Protein AF-A0A952AX03-F1 (afdb_monomer)

Radius of gyration: 27.34 Å; Cα contacts (8 Å, |Δi|>4): 515; chains: 1; bounding box: 68×43×92 Å

Foldseek 3Di:
DDDDDPDDPQPDFPPCVVLQFWKDFAELPVCRLCQCLPVQKDWFFQQLQDDDPCALPAAEDEPDDPQQQDWDDDPNDTHGHVRVVCCLPPRQQPSRQKGKDKIASDPKLQVCCVPHHVHLQRKMFRFDRCLQQDQLNAAPVSHGFDKAWADEDQHRYDYVVVQQDPVRDRDSVVSCCSRVRYDYCVCVSRRIIIGMDGLVSQPPDDRPPPDSDSDNDTRITRHDLLRTQEMEGGLAHDPVSVVSNCVSCVPNNHFYKYKDWAFCDADPVRHGIIITIHGPVPDDPVSHDYDDDDDDHPPPPVPPPDPDDDDPDLCPPPCCVVCVVVSVVVVVVVVVVVVPDDPPDDD

Nearest PDB structures (foldseek):
  6gvw-assembly1_F  TM=2.834E-01  e=1.088E+00  Mus musculus
  6gvw-assembly1_A  TM=2.729E-01  e=2.134E+00  Mus musculus

Sequence (347 aa):
MKEDKKGKNIFGPLDYSQLGNFLKYCSNDEKVLNGIFNEHKIRFTQPAALNDPLEFNPIIQFKQNEGKYTNYIFDDIVFPSEELRIRHQLIERQLNDFGILSLTKIPDCFDMWSRYANGHRGFLIELKSVFFNHPCMMSKDDKEYEVRKVEYVDEYAVNIDSLVDEHGLIPFADFNVQTFFTKTSRWKDEEEYRLVRRLSDNPCWQSLEHKAHRDRNVYLFDFSLDCIESVTFGACMSLENKKKIMEACKSSGINFLQAIIIRDQKDKFNRPGNVTFAQAEIFPDLLRMGDLGMLVEQKYIEERQKPAIPVKKLSELPYYADGEKWISQYYEDKKSKQKNRPTSSIE

Structure (mmCIF, N/CA/C/O backbone):
data_AF-A0A952AX03-F1
#
_entry.id   AF-A0A952AX03-F1
#
loop_
_atom_site.group_PDB
_atom_site.id
_atom_site.type_symbol
_atom_site.label_atom_id
_atom_site.label_alt_id
_atom_site.label_comp_id
_atom_site.label_asym_id
_atom_site.label_entity_id
_atom_site.label_seq_id
_atom_site.pdbx_PDB_ins_code
_atom_site.Cartn_x
_atom_site.Cartn_y
_atom_site.Cartn_z
_atom_site.occupancy
_atom_site.B_iso_or_equiv
_atom_site.auth_seq_id
_atom_site.auth_comp_id
_atom_site.auth_asym_id
_atom_site.auth_atom_id
_atom_site.pdbx_PDB_model_num
ATOM 1 N N . MET A 1 1 ? -36.000 -24.593 39.640 1.00 35.31 1 MET A N 1
ATOM 2 C CA . MET A 1 1 ? -35.354 -25.057 38.396 1.00 35.31 1 MET A CA 1
ATOM 3 C C . MET A 1 1 ? -35.263 -23.888 37.434 1.00 35.31 1 MET A C 1
ATOM 5 O O . MET A 1 1 ? -36.264 -23.509 36.845 1.00 35.31 1 MET A O 1
ATOM 9 N N . LYS A 1 2 ? -34.098 -23.243 37.380 1.00 29.12 2 LYS A N 1
ATOM 10 C CA . LYS A 1 2 ? -33.736 -22.260 36.355 1.00 29.12 2 LYS A CA 1
ATOM 11 C C . LYS A 1 2 ? -32.584 -22.901 35.592 1.00 29.12 2 LYS A C 1
ATOM 13 O O . LYS A 1 2 ? -31.566 -23.160 36.221 1.00 29.12 2 LYS A O 1
ATOM 18 N N . GLU A 1 3 ? -32.765 -23.176 34.308 1.00 31.36 3 GLU A N 1
ATOM 19 C CA . GLU A 1 3 ? -31.688 -23.632 33.429 1.00 31.36 3 GLU A CA 1
ATOM 20 C C . GLU A 1 3 ? -31.311 -22.518 32.448 1.00 31.36 3 GLU A C 1
ATOM 22 O O . GLU A 1 3 ? -32.137 -21.993 31.702 1.00 31.36 3 GLU A O 1
ATOM 27 N N . ASP A 1 4 ? -30.044 -22.128 32.576 1.00 33.59 4 ASP A N 1
ATOM 28 C CA . ASP A 1 4 ? -29.060 -21.806 31.548 1.00 33.59 4 ASP A CA 1
ATOM 29 C C . ASP A 1 4 ? -29.407 -20.851 30.403 1.00 33.59 4 ASP A C 1
ATOM 31 O O . ASP A 1 4 ? -29.741 -21.212 29.274 1.00 33.59 4 ASP A O 1
ATOM 35 N N . LYS A 1 5 ? -29.067 -19.583 30.663 1.00 36.38 5 LYS A N 1
ATOM 36 C CA . LYS A 1 5 ? -28.532 -18.682 29.641 1.00 36.38 5 LYS A CA 1
ATOM 37 C C . LYS A 1 5 ? -27.119 -19.148 29.270 1.00 36.38 5 LYS A C 1
ATOM 39 O O . LYS A 1 5 ? -26.181 -18.933 30.033 1.00 36.38 5 LYS A O 1
ATOM 44 N N . LYS A 1 6 ? -26.962 -19.742 28.082 1.00 36.66 6 LYS A N 1
ATOM 45 C CA . LYS A 1 6 ? -25.658 -19.965 27.434 1.00 36.66 6 LYS A CA 1
ATOM 46 C C . LYS A 1 6 ? -24.869 -18.652 27.391 1.00 36.66 6 LYS A C 1
ATOM 48 O O . LYS A 1 6 ? -25.245 -17.720 26.679 1.00 36.66 6 LYS A O 1
ATOM 53 N N . GLY A 1 7 ? -23.778 -18.584 28.149 1.00 32.31 7 GLY A N 1
ATOM 54 C CA . GLY A 1 7 ? -22.794 -17.515 28.040 1.00 32.31 7 GLY A CA 1
ATOM 55 C C . GLY A 1 7 ? -22.112 -17.579 26.676 1.00 32.31 7 GLY A C 1
ATOM 56 O O . GLY A 1 7 ? -21.427 -18.551 26.368 1.00 32.31 7 GLY A O 1
ATOM 57 N N . LYS A 1 8 ? -22.302 -16.548 25.844 1.00 34.09 8 LYS A N 1
ATOM 58 C CA . LYS A 1 8 ? -21.405 -16.289 24.713 1.00 34.09 8 LYS A CA 1
ATOM 59 C C . LYS A 1 8 ? -20.017 -16.018 25.292 1.00 34.09 8 LYS A C 1
ATOM 61 O O . LYS A 1 8 ? -19.866 -15.144 26.139 1.00 34.09 8 LYS A O 1
ATOM 66 N N . ASN A 1 9 ? -19.029 -16.788 24.855 1.00 32.88 9 ASN A N 1
ATOM 67 C CA . ASN A 1 9 ? -17.636 -16.603 25.230 1.00 32.88 9 ASN A CA 1
ATOM 68 C C . ASN A 1 9 ? -17.132 -15.295 24.592 1.00 32.88 9 ASN A C 1
ATOM 70 O O . ASN A 1 9 ? -16.915 -15.236 23.387 1.00 32.88 9 ASN A O 1
ATOM 74 N N . ILE A 1 10 ? -17.040 -14.229 25.387 1.00 36.50 10 ILE A N 1
ATOM 75 C CA . ILE A 1 10 ? -16.769 -12.849 24.933 1.00 36.50 10 ILE A CA 1
ATOM 76 C C . ILE A 1 10 ? -15.263 -12.594 24.699 1.00 36.50 10 ILE A C 1
ATOM 78 O O . ILE A 1 10 ? -14.879 -11.518 24.256 1.00 36.50 10 ILE A O 1
ATOM 82 N N . PHE A 1 11 ? -14.413 -13.582 25.009 1.00 34.41 11 PHE A N 1
ATOM 83 C CA . PHE A 1 11 ? -12.946 -13.486 24.995 1.00 34.41 11 PHE A CA 1
ATOM 84 C C . PHE A 1 11 ? -12.264 -14.529 24.094 1.00 34.41 11 PHE A C 1
ATOM 86 O O . PHE A 1 11 ? -11.045 -14.673 24.142 1.00 34.41 11 PHE A O 1
ATOM 93 N N . GLY A 1 12 ? -13.023 -15.277 23.287 1.00 36.50 12 GLY A N 1
ATOM 94 C CA . GLY A 1 12 ? -12.426 -16.145 22.270 1.00 36.50 12 GLY A CA 1
ATOM 95 C C . GLY A 1 12 ? -11.881 -15.312 21.100 1.00 36.50 12 GLY A C 1
ATOM 96 O O . GLY A 1 12 ? -12.515 -14.309 20.762 1.00 36.50 12 GLY A O 1
ATOM 97 N N . PRO A 1 13 ? -10.748 -15.692 20.474 1.00 42.06 13 PRO A N 1
ATOM 98 C CA . PRO A 1 13 ? -10.338 -15.091 19.204 1.00 42.06 13 PRO A CA 1
ATOM 99 C C . PRO A 1 13 ? -11.515 -15.191 18.225 1.00 42.06 13 PRO A C 1
ATOM 101 O O . PRO A 1 13 ? -12.123 -16.261 18.117 1.00 42.06 13 PRO A O 1
ATOM 104 N N . LEU A 1 14 ? -11.901 -14.084 17.573 1.00 48.00 14 LEU A N 1
ATOM 105 C CA . LEU A 1 14 ? -12.939 -14.180 16.543 1.00 48.00 14 LEU A CA 1
ATOM 106 C C . LEU A 1 14 ? -12.389 -15.053 15.409 1.00 48.00 14 LEU A C 1
ATOM 108 O O . LEU A 1 14 ? -11.193 -15.063 15.129 1.00 48.00 14 LEU A O 1
ATOM 112 N N . ASP A 1 15 ? -13.261 -15.814 14.764 1.00 45.81 15 ASP A N 1
ATOM 113 C CA . ASP A 1 15 ? -12.892 -16.574 13.577 1.00 45.81 15 ASP A CA 1
ATOM 114 C C . ASP A 1 15 ? -12.708 -15.598 12.399 1.00 45.81 15 ASP A C 1
ATOM 116 O O . ASP A 1 15 ? -13.673 -15.152 11.777 1.00 45.81 15 ASP A O 1
ATOM 120 N N . TYR A 1 16 ? -11.459 -15.202 12.136 1.00 54.97 16 TYR A N 1
ATOM 121 C CA . TYR A 1 16 ? -11.094 -14.204 11.118 1.00 54.97 16 TYR A CA 1
ATOM 122 C C . TYR A 1 16 ? -11.086 -14.729 9.689 1.00 54.97 16 TYR A C 1
ATOM 124 O O . TYR A 1 16 ? -10.778 -13.968 8.772 1.00 54.97 16 TYR A O 1
ATOM 132 N N . SER A 1 17 ? -11.511 -15.977 9.469 1.00 46.31 17 SER A N 1
ATOM 133 C CA . SER A 1 17 ? -11.887 -16.450 8.132 1.00 46.31 17 SER A CA 1
ATOM 134 C C . SER A 1 17 ? -12.985 -15.586 7.478 1.00 46.31 17 SER A C 1
ATOM 136 O O . SER A 1 17 ? -13.232 -15.712 6.281 1.00 46.31 17 SER A O 1
ATOM 138 N N . GLN A 1 18 ? -13.608 -14.675 8.241 1.00 43.28 18 GLN A N 1
ATOM 139 C CA . GLN A 1 18 ? -14.625 -13.721 7.796 1.00 43.28 18 GLN A CA 1
ATOM 140 C C . GLN A 1 18 ? -14.096 -12.370 7.277 1.00 43.28 18 GLN A C 1
ATOM 142 O O . GLN A 1 18 ? -14.865 -11.671 6.620 1.00 43.28 18 GLN A O 1
ATOM 147 N N . LEU A 1 19 ? -12.818 -12.004 7.487 1.00 54.66 19 LEU A N 1
ATOM 148 C CA . LEU A 1 19 ? -12.191 -10.855 6.802 1.00 54.66 19 LEU A CA 1
ATOM 149 C C . LEU A 1 19 ? -11.861 -11.265 5.354 1.00 54.66 19 LEU A C 1
ATOM 151 O O . LEU A 1 19 ? -10.707 -11.460 4.982 1.00 54.66 19 LEU A O 1
ATOM 155 N N . GLY A 1 20 ? -12.897 -11.515 4.552 1.00 56.41 20 GLY A N 1
ATOM 156 C CA . GLY A 1 20 ? -12.782 -12.071 3.198 1.00 56.41 20 GLY A CA 1
ATOM 157 C C . GLY A 1 20 ? -12.490 -11.033 2.109 1.00 56.41 20 GLY A C 1
ATOM 158 O O . GLY A 1 20 ? -12.301 -11.401 0.941 1.00 56.41 20 GLY A O 1
ATOM 159 N N . ASN A 1 21 ? -12.476 -9.749 2.475 1.00 85.19 21 ASN A N 1
ATOM 160 C CA . ASN A 1 21 ? -12.370 -8.630 1.548 1.00 85.19 21 ASN A CA 1
ATOM 161 C C . ASN A 1 21 ? -10.928 -8.121 1.388 1.00 85.19 21 ASN A C 1
ATOM 163 O O . ASN A 1 21 ? -9.977 -8.669 1.940 1.00 85.19 21 ASN A O 1
ATOM 167 N N . PHE A 1 22 ? -10.752 -7.080 0.576 1.00 94.75 22 PHE A N 1
ATOM 168 C CA . PHE A 1 22 ? -9.445 -6.480 0.339 1.00 94.75 22 PHE A CA 1
ATOM 169 C C . PHE A 1 22 ? -9.021 -5.589 1.506 1.00 94.75 22 PHE A C 1
ATOM 171 O O . PHE A 1 22 ? -9.780 -4.742 1.971 1.00 94.75 22 PHE A O 1
ATOM 178 N N . LEU A 1 23 ? -7.779 -5.756 1.945 1.00 96.38 23 LEU A N 1
ATOM 179 C CA . LEU A 1 23 ? -7.222 -5.096 3.116 1.00 9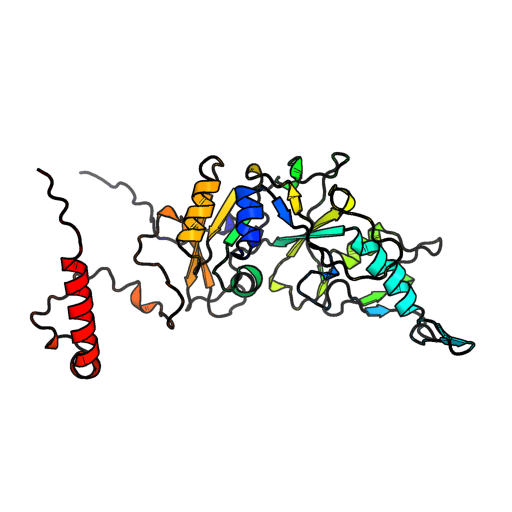6.38 23 LEU A CA 1
ATOM 180 C C . LEU A 1 23 ? -6.090 -4.145 2.720 1.00 96.38 23 LEU A C 1
ATOM 182 O O . LEU A 1 23 ? -5.284 -4.458 1.840 1.00 96.38 23 LEU A O 1
ATOM 186 N N . LYS A 1 24 ? -5.973 -3.012 3.417 1.00 97.25 24 LYS A N 1
ATOM 187 C CA . LYS A 1 24 ? -4.882 -2.044 3.257 1.00 97.25 24 LYS A CA 1
ATOM 188 C C . LYS A 1 24 ? -4.201 -1.760 4.591 1.00 97.25 24 LYS A C 1
ATOM 190 O O . LYS A 1 24 ? -4.796 -1.161 5.483 1.00 97.25 24 LYS A O 1
ATOM 195 N N . TYR A 1 25 ? -2.930 -2.140 4.704 1.00 97.31 25 TYR A N 1
ATOM 196 C CA . TYR A 1 25 ? -2.081 -1.705 5.811 1.00 97.31 25 TYR A CA 1
ATOM 197 C C . TYR A 1 25 ? -1.697 -0.233 5.643 1.00 97.31 25 TYR A C 1
ATOM 199 O O . TYR A 1 25 ? -1.226 0.175 4.577 1.00 97.31 25 TYR A O 1
ATOM 207 N N . CYS A 1 26 ? -1.859 0.541 6.714 1.00 97.38 26 CYS A N 1
ATOM 208 C CA . CYS A 1 26 ? -1.554 1.963 6.773 1.00 97.38 26 CYS A CA 1
ATOM 209 C C . CYS A 1 26 ? -0.664 2.282 7.978 1.00 97.38 26 CYS A C 1
ATOM 211 O O . CYS A 1 26 ? -0.850 1.759 9.081 1.00 97.38 26 CYS A O 1
ATOM 213 N N . SER A 1 27 ? 0.285 3.198 7.787 1.00 95.94 27 SER A N 1
ATOM 214 C CA . SER A 1 27 ? 1.037 3.782 8.896 1.00 95.94 27 SER A CA 1
ATOM 215 C C . SER A 1 27 ? 0.146 4.723 9.712 1.00 95.94 27 SER A C 1
ATOM 217 O O . SER A 1 27 ? -0.874 5.215 9.238 1.00 95.94 27 SER A O 1
ATOM 219 N N . ASN A 1 28 ? 0.550 5.016 10.946 1.00 93.50 28 ASN A N 1
ATOM 220 C CA . ASN A 1 28 ? -0.062 6.061 11.769 1.00 93.50 28 ASN A CA 1
ATOM 221 C C . ASN A 1 28 ? 0.558 7.451 11.532 1.00 93.50 28 ASN A C 1
ATOM 223 O O . ASN A 1 28 ? 0.549 8.273 12.448 1.00 93.50 28 ASN A O 1
ATOM 227 N N . ASP A 1 29 ? 1.150 7.687 10.358 1.00 95.50 29 ASP A N 1
ATOM 228 C CA . ASP A 1 29 ? 1.625 9.017 9.976 1.00 95.50 29 ASP A CA 1
ATOM 229 C C . ASP A 1 29 ? 0.444 9.996 9.970 1.00 95.50 29 ASP A C 1
ATOM 231 O O . ASP A 1 29 ? -0.653 9.660 9.516 1.00 95.50 29 ASP A O 1
ATOM 235 N N . GLU A 1 30 ? 0.654 11.204 10.488 1.00 94.19 30 GLU A N 1
ATOM 236 C CA . GLU A 1 30 ? -0.414 12.191 10.640 1.00 94.19 30 GLU A CA 1
ATOM 237 C C . GLU A 1 30 ? -1.056 12.568 9.298 1.00 94.19 30 GLU A C 1
ATOM 239 O O . GLU A 1 30 ? -2.274 12.725 9.227 1.00 94.19 30 GLU A O 1
ATOM 244 N N . LYS A 1 31 ? -0.277 12.616 8.208 1.00 95.44 31 LYS A N 1
ATOM 245 C CA . LYS A 1 31 ? -0.802 12.887 6.863 1.00 95.44 31 LYS A CA 1
ATOM 246 C C . LYS A 1 31 ? -1.665 11.741 6.350 1.00 95.44 31 LYS A C 1
ATOM 248 O O . LYS A 1 31 ? -2.629 11.987 5.637 1.00 95.44 31 LYS A O 1
ATOM 253 N N . VAL A 1 32 ? -1.341 10.498 6.707 1.00 96.06 32 VAL A N 1
ATOM 254 C CA . VAL A 1 32 ? -2.142 9.322 6.327 1.00 96.06 32 V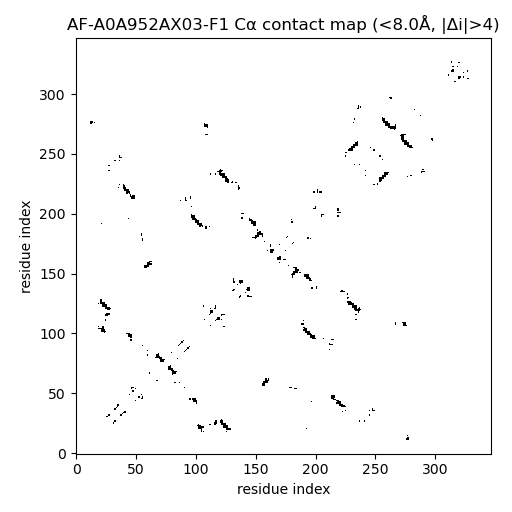AL A CA 1
ATOM 255 C C . VAL A 1 32 ? -3.455 9.300 7.104 1.00 96.06 32 VAL A C 1
ATOM 257 O O . VAL A 1 32 ? -4.511 9.092 6.512 1.00 96.06 32 VAL A O 1
ATOM 260 N N . LEU A 1 33 ? -3.399 9.556 8.413 1.00 95.75 33 LEU A N 1
ATOM 261 C CA . LEU A 1 33 ? -4.585 9.631 9.268 1.00 95.75 33 LEU A CA 1
ATOM 262 C C . LEU A 1 33 ? -5.534 10.742 8.810 1.00 95.75 33 LEU A C 1
ATOM 264 O O . LEU A 1 33 ? -6.710 10.477 8.573 1.00 95.75 33 LEU A O 1
ATOM 268 N N . ASN A 1 34 ? -5.019 11.964 8.650 1.00 95.94 34 ASN A N 1
ATOM 269 C CA . ASN A 1 34 ? -5.822 13.106 8.218 1.00 95.94 34 ASN A CA 1
ATOM 270 C C . ASN A 1 34 ? -6.317 12.929 6.784 1.00 95.94 34 ASN A C 1
ATOM 272 O O . ASN A 1 34 ? -7.502 13.132 6.536 1.00 95.94 34 ASN A O 1
ATOM 276 N N . GLY A 1 35 ? -5.448 12.473 5.878 1.00 96.62 35 GLY A N 1
ATOM 277 C CA . GLY A 1 35 ? -5.798 12.199 4.490 1.00 96.62 35 GLY A CA 1
ATOM 278 C C . GLY A 1 35 ? -7.006 11.274 4.388 1.00 96.62 35 GLY A C 1
ATOM 279 O O . GLY A 1 35 ? -7.996 11.631 3.767 1.00 96.62 35 GLY A O 1
ATOM 280 N N . ILE A 1 36 ? -6.974 10.122 5.061 1.00 97.38 36 ILE A N 1
ATOM 281 C CA . ILE A 1 36 ? -8.053 9.132 4.957 1.00 97.38 36 ILE A CA 1
ATOM 282 C C . ILE A 1 36 ? -9.307 9.575 5.714 1.00 97.38 36 ILE A C 1
ATOM 284 O O . ILE A 1 36 ? -10.395 9.565 5.144 1.00 97.38 36 ILE A O 1
ATOM 288 N N . PHE A 1 37 ? -9.176 9.933 6.993 1.00 97.12 37 PHE A N 1
ATOM 289 C CA . PHE A 1 37 ? -10.335 10.051 7.882 1.00 97.12 37 PHE A CA 1
ATOM 290 C C . PHE A 1 37 ? -10.935 11.456 7.957 1.00 97.12 37 PHE A C 1
ATOM 292 O O . PHE A 1 37 ? -12.094 11.580 8.330 1.00 97.12 37 PHE A O 1
ATOM 299 N N . ASN A 1 38 ? -10.178 12.501 7.605 1.00 95.38 38 ASN A N 1
ATOM 300 C CA . ASN A 1 38 ? -10.657 13.887 7.662 1.00 95.38 38 ASN A CA 1
ATOM 301 C C . ASN A 1 38 ? -10.813 14.500 6.265 1.00 95.38 38 ASN A C 1
ATOM 303 O O . ASN A 1 38 ? -11.774 15.217 6.004 1.00 95.38 38 ASN A O 1
ATOM 307 N N . GLU A 1 39 ? -9.866 14.229 5.367 1.00 96.81 39 GLU A N 1
ATOM 308 C CA . GLU A 1 39 ? -9.855 14.774 4.005 1.00 96.81 39 GLU A CA 1
ATOM 309 C C . GLU A 1 39 ? -10.527 13.837 2.994 1.00 96.81 39 GLU A C 1
ATOM 311 O O . GLU A 1 39 ? -10.773 14.250 1.861 1.00 96.81 39 GLU A O 1
ATOM 316 N N . HIS A 1 40 ? -10.842 12.600 3.400 1.00 96.81 40 HIS A N 1
ATOM 317 C CA . HIS A 1 40 ? -11.456 11.574 2.553 1.00 96.81 40 HIS A CA 1
ATOM 318 C C . HIS A 1 40 ? -10.650 11.337 1.276 1.00 96.81 40 HIS A C 1
ATOM 320 O O . HIS A 1 40 ? -11.154 11.415 0.155 1.00 96.81 40 HIS A O 1
ATOM 326 N N . LYS A 1 41 ? -9.353 11.088 1.459 1.00 96.94 41 LYS A N 1
ATOM 327 C CA . LYS A 1 41 ? -8.372 10.874 0.405 1.00 96.94 41 LYS A CA 1
ATOM 328 C C . LYS A 1 41 ? -7.578 9.593 0.605 1.00 96.94 41 LYS A C 1
ATOM 330 O O . LYS A 1 41 ? -7.152 9.266 1.711 1.00 96.94 41 LYS A O 1
ATOM 335 N N . ILE A 1 42 ? -7.265 8.918 -0.498 1.00 96.69 42 ILE A N 1
ATOM 336 C CA . ILE A 1 42 ? -6.347 7.777 -0.516 1.00 96.69 42 ILE A CA 1
ATOM 337 C C . ILE A 1 42 ? -5.250 7.965 -1.559 1.00 96.69 42 ILE A C 1
ATOM 339 O O . ILE A 1 42 ? -5.465 8.513 -2.643 1.00 96.69 42 ILE A O 1
ATOM 343 N N . ARG A 1 43 ? -4.043 7.506 -1.226 1.00 95.69 43 ARG A N 1
ATOM 344 C CA . ARG A 1 43 ? -2.907 7.544 -2.143 1.00 95.69 43 ARG A CA 1
ATOM 345 C C . ARG A 1 43 ? -2.958 6.372 -3.114 1.00 95.69 43 ARG A C 1
ATOM 347 O O . ARG A 1 43 ? -3.055 5.221 -2.693 1.00 95.69 43 ARG A O 1
ATOM 354 N N . PHE A 1 44 ? -2.755 6.680 -4.388 1.00 95.69 44 PHE A N 1
ATOM 355 C CA . PHE A 1 44 ? -2.310 5.716 -5.386 1.00 95.69 44 PHE A CA 1
ATOM 356 C C . PHE A 1 44 ? -0.829 5.965 -5.656 1.00 95.69 44 PHE A C 1
ATOM 358 O O . PHE A 1 44 ? -0.440 7.048 -6.093 1.00 95.69 44 PHE A O 1
ATOM 365 N N . THR A 1 45 ? 0.009 4.992 -5.313 1.00 93.50 45 THR A N 1
ATOM 366 C CA . THR A 1 45 ? 1.465 5.150 -5.314 1.00 93.50 45 THR A CA 1
ATOM 367 C C . THR A 1 45 ? 2.021 4.865 -6.698 1.00 93.50 45 THR A C 1
ATOM 369 O O . THR A 1 45 ? 1.707 3.841 -7.298 1.00 93.50 45 THR A O 1
ATOM 372 N N . GLN A 1 46 ? 2.855 5.762 -7.203 1.00 91.12 46 GLN A N 1
ATOM 373 C CA . GLN A 1 46 ? 3.531 5.583 -8.480 1.00 91.12 46 GLN A CA 1
ATOM 374 C C . GLN A 1 46 ? 4.593 4.479 -8.370 1.00 91.12 46 GLN A C 1
ATOM 376 O O . GLN A 1 46 ? 5.200 4.335 -7.303 1.00 91.12 46 GLN A O 1
ATOM 381 N N . PRO A 1 47 ? 4.882 3.753 -9.463 1.00 88.19 47 PRO A N 1
ATOM 382 C CA . PRO A 1 47 ? 5.858 2.664 -9.501 1.00 88.19 47 PRO A CA 1
ATOM 383 C C . PRO A 1 47 ? 7.172 2.962 -8.773 1.00 88.19 47 PRO A C 1
ATOM 385 O O . PRO A 1 47 ? 7.622 2.192 -7.930 1.00 88.19 47 PRO A O 1
ATOM 388 N N . ALA A 1 48 ? 7.770 4.128 -9.026 1.00 84.00 48 ALA A N 1
ATOM 389 C CA . ALA A 1 48 ? 9.079 4.465 -8.478 1.00 84.00 48 ALA A CA 1
ATOM 390 C C . ALA A 1 48 ? 9.075 4.926 -7.005 1.00 84.00 48 ALA A C 1
ATOM 392 O O . ALA A 1 48 ? 10.149 5.189 -6.438 1.00 84.00 48 ALA A O 1
ATOM 393 N N . ALA A 1 49 ? 7.885 5.060 -6.412 1.00 87.00 49 ALA A N 1
ATOM 394 C CA . ALA A 1 49 ? 7.645 5.415 -5.017 1.00 87.00 49 ALA A CA 1
ATOM 395 C C . ALA A 1 49 ? 7.221 4.214 -4.153 1.00 87.00 49 ALA A C 1
ATOM 397 O O . ALA A 1 49 ? 6.996 4.386 -2.952 1.00 87.00 49 ALA A O 1
ATOM 398 N N . LEU A 1 50 ? 7.107 3.020 -4.742 1.00 87.62 50 LEU A N 1
ATOM 399 C CA . LEU A 1 50 ? 6.935 1.776 -3.998 1.00 87.62 50 LEU A CA 1
ATOM 400 C C . LEU A 1 50 ? 8.225 1.391 -3.265 1.00 87.62 50 LEU A C 1
ATOM 402 O O . LEU A 1 50 ? 9.303 1.943 -3.499 1.00 87.62 50 LEU A O 1
ATOM 406 N N . ASN A 1 51 ? 8.093 0.486 -2.300 1.00 84.19 51 ASN A N 1
ATOM 407 C CA . ASN A 1 51 ? 9.143 0.177 -1.335 1.00 84.19 51 ASN A CA 1
ATOM 408 C C . ASN A 1 51 ? 10.189 -0.825 -1.841 1.00 84.19 51 ASN A C 1
ATOM 410 O O . ASN A 1 51 ? 11.274 -0.876 -1.261 1.00 84.19 51 ASN A O 1
ATOM 414 N N . ASP A 1 52 ? 9.894 -1.611 -2.880 1.00 84.75 52 ASP A N 1
ATOM 415 C CA . ASP A 1 52 ? 10.848 -2.562 -3.450 1.00 84.75 52 ASP A CA 1
ATOM 416 C C . ASP A 1 52 ? 11.600 -1.937 -4.647 1.00 84.75 52 ASP A C 1
ATOM 418 O O . ASP A 1 52 ? 11.000 -1.646 -5.679 1.00 84.75 52 ASP A O 1
ATOM 422 N N . PRO A 1 53 ? 12.929 -1.733 -4.557 1.00 79.44 53 PRO A N 1
ATOM 423 C CA . PRO A 1 53 ? 13.720 -1.152 -5.645 1.00 79.44 53 PRO A CA 1
ATOM 424 C C . PRO A 1 53 ? 13.860 -2.058 -6.882 1.00 79.44 53 PRO A C 1
ATOM 426 O O . PRO A 1 53 ? 14.334 -1.589 -7.922 1.00 79.44 53 PRO A O 1
ATOM 429 N N . LEU A 1 54 ? 13.513 -3.345 -6.771 1.00 80.12 54 LEU A N 1
ATOM 430 C CA . LEU A 1 54 ? 13.468 -4.291 -7.892 1.00 80.12 54 LEU A CA 1
ATOM 431 C C . LEU A 1 54 ? 12.085 -4.342 -8.553 1.00 80.12 54 LEU A C 1
ATOM 433 O O . LEU A 1 54 ? 11.929 -4.879 -9.650 1.00 80.12 54 LEU A O 1
ATOM 437 N N . GLU A 1 55 ? 11.081 -3.766 -7.903 1.00 79.69 55 GLU A N 1
ATOM 438 C CA . GLU A 1 55 ? 9.735 -3.659 -8.433 1.00 79.69 55 GLU A CA 1
ATOM 439 C C . GLU A 1 55 ? 9.708 -2.663 -9.596 1.00 79.69 55 GLU A C 1
ATOM 441 O O . GLU A 1 55 ? 10.370 -1.626 -9.559 1.00 79.69 55 GLU A O 1
ATOM 446 N N . PHE A 1 56 ? 8.989 -3.007 -10.670 1.00 81.88 56 PHE A N 1
ATOM 447 C CA . PHE A 1 56 ? 8.998 -2.254 -11.936 1.00 81.88 56 PHE A CA 1
ATOM 448 C C . PHE A 1 56 ? 10.386 -2.085 -12.575 1.00 81.88 56 PHE A C 1
ATOM 450 O O . PHE A 1 56 ? 10.593 -1.217 -13.421 1.00 81.88 56 PHE A O 1
ATOM 457 N N . ASN A 1 57 ? 11.338 -2.942 -12.201 1.00 80.00 57 ASN A N 1
ATOM 458 C CA . ASN A 1 57 ? 12.702 -2.926 -12.706 1.00 80.00 57 ASN A CA 1
ATOM 459 C C . ASN A 1 57 ? 13.127 -4.327 -13.206 1.00 80.00 57 ASN A C 1
ATOM 461 O O . ASN A 1 57 ? 14.117 -4.863 -12.703 1.00 80.00 57 ASN A O 1
ATOM 465 N N . PRO A 1 58 ? 12.396 -4.947 -14.160 1.00 81.94 58 PRO A N 1
ATOM 466 C CA . PRO A 1 58 ? 12.703 -6.299 -14.625 1.00 81.94 58 PRO A CA 1
ATOM 467 C C . PRO A 1 58 ? 14.029 -6.354 -15.389 1.00 81.94 58 PRO A C 1
ATOM 469 O O . PRO A 1 58 ? 14.493 -5.356 -15.952 1.00 81.94 58 PRO A O 1
ATOM 472 N N . ILE A 1 59 ? 14.617 -7.546 -15.466 1.00 83.25 59 ILE A N 1
ATOM 473 C CA . ILE A 1 59 ? 15.692 -7.841 -16.416 1.00 83.25 59 ILE A CA 1
ATOM 474 C C . ILE A 1 59 ? 15.080 -7.860 -17.818 1.00 83.25 59 ILE A C 1
ATOM 476 O O . ILE A 1 59 ? 14.148 -8.614 -18.084 1.00 83.25 59 ILE A O 1
ATOM 480 N N . ILE A 1 60 ? 15.607 -7.040 -18.723 1.00 80.75 60 ILE A N 1
ATOM 481 C CA . ILE A 1 60 ? 15.186 -7.034 -20.124 1.00 80.75 60 ILE A CA 1
ATOM 482 C C . ILE A 1 60 ? 16.036 -8.048 -20.881 1.00 80.75 60 ILE A C 1
ATOM 484 O O . ILE A 1 60 ? 17.265 -7.934 -20.912 1.00 80.75 60 ILE A O 1
ATOM 488 N N . GLN A 1 61 ? 15.385 -9.052 -21.462 1.00 83.56 61 GLN A N 1
ATOM 489 C CA . GLN A 1 61 ? 16.027 -10.129 -22.208 1.00 83.56 61 GLN A CA 1
ATOM 490 C C . GLN A 1 61 ? 15.695 -10.042 -23.697 1.00 83.56 61 GLN A C 1
ATOM 492 O O . GLN A 1 61 ? 14.563 -9.726 -24.078 1.00 83.56 61 GLN A O 1
ATOM 497 N N . PHE A 1 62 ? 16.684 -10.391 -24.519 1.00 79.56 62 PHE A N 1
ATOM 498 C CA . PHE A 1 62 ? 16.561 -10.536 -25.965 1.00 79.56 62 PHE A CA 1
ATOM 499 C C . PHE A 1 62 ? 16.900 -11.980 -26.363 1.00 79.56 62 PHE A C 1
ATOM 501 O O . PHE A 1 62 ? 17.704 -12.655 -25.719 1.00 79.56 62 PHE A O 1
ATOM 508 N N . LYS A 1 63 ? 16.300 -12.478 -27.442 1.00 79.75 63 LYS A N 1
ATOM 509 C CA . LYS A 1 63 ? 16.644 -13.763 -28.071 1.00 79.75 63 LYS A CA 1
ATOM 510 C C . LYS A 1 63 ? 18.028 -13.703 -28.719 1.00 79.75 63 LYS A C 1
ATOM 512 O O . LYS A 1 63 ? 18.746 -14.697 -28.713 1.00 79.75 63 LYS A O 1
ATOM 517 N N . GLN A 1 64 ? 18.407 -12.543 -29.258 1.00 76.94 64 GLN A N 1
ATOM 518 C CA . GLN A 1 64 ? 19.750 -12.262 -29.768 1.00 76.94 64 GLN A CA 1
ATOM 519 C C . GLN A 1 64 ? 20.361 -11.092 -28.997 1.00 76.94 64 GLN A C 1
ATOM 521 O O . GLN A 1 64 ? 19.903 -9.957 -29.102 1.00 76.94 64 GLN A O 1
ATOM 526 N N . ASN A 1 65 ? 21.409 -11.383 -28.227 1.00 73.06 65 ASN A N 1
ATOM 527 C CA . ASN A 1 65 ? 22.003 -10.433 -27.282 1.00 73.06 65 ASN A CA 1
ATOM 528 C C . ASN A 1 65 ? 23.148 -9.591 -27.869 1.00 73.06 65 ASN A C 1
ATOM 530 O O . ASN A 1 65 ? 23.632 -8.681 -27.192 1.00 73.06 65 ASN A O 1
ATOM 534 N N . GLU A 1 66 ? 23.603 -9.871 -29.095 1.00 76.25 66 GLU A N 1
ATOM 535 C CA . GLU A 1 66 ? 24.741 -9.168 -29.703 1.00 76.25 66 GLU A CA 1
ATOM 536 C C . GLU A 1 66 ? 24.467 -7.658 -29.819 1.00 76.25 66 GLU A C 1
ATOM 538 O O . GLU A 1 66 ? 23.515 -7.220 -30.462 1.00 76.25 66 GLU A O 1
ATOM 543 N N . GLY A 1 67 ? 25.285 -6.852 -29.132 1.00 69.06 67 GLY A N 1
ATOM 544 C CA . GLY A 1 67 ? 25.206 -5.386 -29.125 1.00 69.06 67 GLY A CA 1
ATOM 545 C C . GLY A 1 67 ? 24.038 -4.772 -28.336 1.00 69.06 67 GLY A C 1
ATOM 546 O O . GLY A 1 67 ? 24.076 -3.583 -28.036 1.00 69.06 67 GLY A O 1
ATOM 547 N N . LYS A 1 68 ? 23.024 -5.546 -27.921 1.00 77.19 68 LYS A N 1
ATOM 548 C CA . LYS A 1 68 ? 21.801 -5.019 -27.272 1.00 77.19 68 LYS A CA 1
ATOM 549 C C . LYS A 1 68 ? 22.026 -4.388 -25.896 1.00 77.19 68 LYS A C 1
ATOM 551 O O . LYS A 1 68 ? 21.266 -3.510 -25.494 1.00 77.19 68 LYS A O 1
ATOM 556 N N . TYR A 1 69 ? 23.088 -4.798 -25.208 1.00 76.38 69 TYR A N 1
ATOM 557 C CA . TYR A 1 69 ? 23.501 -4.267 -23.903 1.00 76.38 69 TYR A CA 1
ATOM 558 C C . TYR A 1 69 ? 24.688 -3.299 -23.997 1.00 76.38 69 TYR A C 1
ATOM 560 O O . TYR A 1 69 ? 25.172 -2.809 -22.979 1.00 76.38 69 TYR A O 1
ATOM 568 N N . THR A 1 70 ? 25.185 -3.030 -25.204 1.00 75.25 70 THR A N 1
ATOM 569 C CA . THR A 1 70 ? 26.368 -2.199 -25.425 1.00 75.25 70 THR A CA 1
ATOM 570 C C . THR A 1 70 ? 25.943 -0.754 -25.665 1.00 75.25 70 THR A C 1
ATOM 572 O O . THR A 1 70 ? 25.084 -0.488 -26.498 1.00 75.25 70 THR A O 1
ATOM 575 N N . ASN A 1 71 ? 26.543 0.185 -24.933 1.00 75.69 71 ASN A N 1
ATOM 576 C CA . ASN A 1 71 ? 26.438 1.606 -25.260 1.00 75.69 71 ASN A CA 1
ATOM 577 C C . ASN A 1 71 ? 27.349 1.910 -26.452 1.00 75.69 71 ASN A C 1
ATOM 579 O O . ASN A 1 71 ? 28.450 1.365 -26.548 1.00 75.69 71 ASN A O 1
ATOM 583 N N . TYR A 1 72 ? 26.918 2.808 -27.327 1.00 75.38 72 TYR A N 1
ATOM 584 C CA . TYR A 1 72 ? 27.684 3.200 -28.508 1.00 75.38 72 TYR A CA 1
ATOM 585 C C . TYR A 1 72 ? 28.285 4.587 -28.305 1.00 75.38 72 TYR A C 1
ATOM 587 O O . TYR A 1 72 ? 27.729 5.393 -27.567 1.00 75.38 72 TYR A O 1
ATOM 595 N N . ILE A 1 73 ? 29.420 4.877 -28.940 1.00 77.31 73 ILE A N 1
ATOM 596 C CA . ILE A 1 73 ? 30.037 6.209 -28.909 1.00 77.31 73 ILE A CA 1
ATOM 597 C C . ILE A 1 73 ? 30.221 6.683 -30.345 1.00 77.31 73 ILE A C 1
ATOM 599 O O . ILE A 1 73 ? 30.766 5.950 -31.170 1.00 77.31 73 ILE A O 1
ATOM 603 N N . PHE A 1 74 ? 29.770 7.898 -30.634 1.00 72.69 74 PHE A N 1
ATOM 604 C CA . PHE A 1 74 ? 29.981 8.572 -31.911 1.00 72.69 74 PHE A CA 1
ATOM 605 C C . PHE A 1 74 ? 30.227 10.060 -31.643 1.00 72.69 74 PHE A C 1
ATOM 607 O O . PHE A 1 74 ? 29.436 10.674 -30.933 1.00 72.69 74 PHE A O 1
ATOM 614 N N . ASP A 1 75 ? 31.332 10.611 -32.156 1.00 78.50 75 ASP A N 1
ATOM 615 C CA . ASP A 1 75 ? 31.764 12.003 -31.925 1.00 78.50 75 ASP A CA 1
ATOM 616 C C . ASP A 1 75 ? 31.732 12.426 -30.442 1.00 78.50 75 ASP A C 1
ATOM 618 O O . ASP A 1 75 ? 31.113 13.421 -30.074 1.00 78.50 75 ASP A O 1
ATOM 622 N N . ASP A 1 76 ? 32.358 11.630 -29.567 1.00 80.06 76 ASP A N 1
ATOM 623 C CA . ASP A 1 76 ? 32.384 11.825 -28.104 1.00 80.06 76 ASP A CA 1
ATOM 624 C C . ASP A 1 76 ? 31.005 11.802 -27.405 1.00 80.06 76 ASP A C 1
ATOM 626 O O . ASP A 1 76 ? 30.906 12.028 -26.196 1.00 80.06 76 ASP A O 1
ATOM 630 N N . ILE A 1 77 ? 29.930 11.461 -28.123 1.00 65.88 77 ILE A N 1
ATOM 631 C CA . ILE A 1 77 ? 28.579 11.315 -27.576 1.00 65.88 77 ILE A CA 1
ATOM 632 C C . ILE A 1 77 ? 28.293 9.838 -27.311 1.00 65.88 77 ILE A C 1
ATOM 634 O O . ILE A 1 77 ? 28.374 8.999 -28.209 1.00 65.88 77 ILE A O 1
ATOM 638 N N . VAL A 1 78 ? 27.916 9.525 -26.068 1.00 75.62 78 VAL A N 1
ATOM 639 C CA . VAL A 1 78 ? 27.478 8.185 -25.661 1.00 75.62 78 VAL A CA 1
ATOM 640 C C . VAL A 1 78 ? 25.991 8.017 -25.966 1.00 75.62 78 VAL A C 1
ATOM 642 O O . VAL A 1 78 ? 25.146 8.728 -25.422 1.00 75.62 78 VAL A O 1
ATOM 645 N N . PHE A 1 79 ? 25.667 7.034 -26.793 1.00 71.44 79 PHE A N 1
ATOM 646 C CA . PHE A 1 79 ? 24.311 6.584 -27.064 1.00 71.44 79 PHE A CA 1
ATOM 647 C C . PHE A 1 79 ? 23.976 5.387 -26.165 1.00 71.44 79 PHE A C 1
ATOM 649 O O . PHE A 1 79 ? 24.810 4.487 -26.003 1.00 71.44 79 PHE A O 1
ATOM 656 N N . PRO A 1 80 ? 22.771 5.361 -25.566 1.00 73.69 80 PRO A N 1
ATOM 657 C CA . PRO A 1 80 ? 22.364 4.280 -24.682 1.00 73.69 80 PRO A CA 1
ATOM 658 C C . PRO A 1 80 ? 22.246 2.963 -25.452 1.00 73.69 80 PRO A C 1
ATOM 660 O O . PRO A 1 80 ? 21.921 2.951 -26.641 1.00 73.69 80 PRO A O 1
ATOM 663 N N . SER A 1 81 ? 22.467 1.856 -24.749 1.00 76.31 81 SER A N 1
ATOM 664 C CA . SER A 1 81 ? 22.161 0.523 -25.253 1.00 76.31 81 SER A CA 1
ATOM 665 C C . SER A 1 81 ? 20.684 0.398 -25.633 1.00 76.31 81 SER A C 1
ATOM 667 O O . SER A 1 81 ? 19.821 1.140 -25.152 1.00 76.31 81 SER A O 1
ATOM 669 N N . GLU A 1 82 ? 20.376 -0.575 -26.489 1.00 75.25 82 GLU A N 1
ATOM 670 C CA . GLU A 1 82 ? 18.994 -0.872 -26.868 1.00 75.25 82 GLU A CA 1
ATOM 671 C C . GLU A 1 82 ? 18.152 -1.267 -25.645 1.00 75.25 82 GLU A C 1
ATOM 673 O O . GLU A 1 82 ? 17.004 -0.844 -25.519 1.00 75.25 82 GLU A O 1
ATOM 678 N N . GLU A 1 83 ? 18.750 -2.003 -24.703 1.00 80.75 83 GLU A N 1
ATOM 679 C CA . GLU A 1 83 ? 18.152 -2.295 -23.398 1.00 80.75 83 GLU A CA 1
ATOM 680 C C . GLU A 1 83 ? 17.751 -1.022 -22.652 1.00 80.75 83 GLU A C 1
ATOM 682 O O . GLU A 1 83 ? 16.592 -0.876 -22.255 1.00 80.75 83 GLU A O 1
ATOM 687 N N . LEU A 1 84 ? 18.680 -0.075 -22.518 1.00 72.25 84 LEU A N 1
ATOM 688 C CA . LEU A 1 84 ? 18.454 1.154 -21.769 1.00 72.25 84 LEU A CA 1
ATOM 689 C C . LEU A 1 84 ? 17.434 2.058 -22.474 1.00 72.25 84 LEU A C 1
ATOM 691 O O . LEU A 1 84 ? 16.596 2.685 -21.822 1.00 72.25 84 LEU A O 1
ATOM 695 N N . ARG A 1 85 ? 17.449 2.086 -23.812 1.00 75.56 85 ARG A N 1
ATOM 696 C CA . ARG A 1 85 ? 16.461 2.803 -24.627 1.00 75.56 85 ARG A CA 1
ATOM 697 C C . ARG A 1 85 ? 15.055 2.231 -24.439 1.00 75.56 85 ARG A C 1
ATOM 699 O O . ARG A 1 85 ? 14.122 3.002 -24.209 1.00 75.56 85 ARG A O 1
ATOM 706 N N . ILE A 1 86 ? 14.897 0.907 -24.516 1.00 72.00 86 ILE A N 1
ATOM 707 C CA . ILE A 1 86 ? 13.610 0.223 -24.308 1.00 72.00 86 ILE A CA 1
ATOM 708 C C . ILE A 1 86 ? 13.123 0.449 -22.880 1.00 72.00 86 ILE A C 1
ATOM 710 O O . ILE A 1 86 ? 11.970 0.823 -22.684 1.00 72.00 86 ILE A O 1
ATOM 714 N N . ARG A 1 87 ? 14.002 0.314 -21.885 1.00 74.06 87 ARG A N 1
ATOM 715 C CA . ARG A 1 87 ? 13.679 0.594 -20.484 1.00 74.06 87 ARG A CA 1
ATOM 716 C C . ARG A 1 87 ? 13.139 2.011 -20.299 1.00 74.06 87 ARG A C 1
ATOM 718 O O . ARG A 1 87 ? 12.073 2.186 -19.716 1.00 74.06 87 ARG A O 1
ATOM 725 N N . HIS A 1 88 ? 13.811 3.019 -20.847 1.00 70.44 88 HIS A N 1
ATOM 726 C CA . HIS A 1 88 ? 13.338 4.401 -20.771 1.00 70.44 88 HIS A CA 1
ATOM 727 C C . HIS A 1 88 ? 11.974 4.611 -21.444 1.00 70.44 88 HIS A C 1
ATOM 729 O O . HIS A 1 88 ? 11.083 5.243 -20.872 1.00 70.44 88 HIS A O 1
ATOM 735 N N . GLN A 1 89 ? 11.803 4.109 -22.669 1.00 70.31 89 GLN A N 1
ATOM 736 C CA . GLN A 1 89 ? 10.606 4.378 -23.471 1.00 70.31 89 GLN A CA 1
ATOM 737 C C . GLN A 1 89 ? 9.381 3.577 -23.022 1.00 70.31 89 GLN A C 1
ATOM 739 O O . GLN A 1 89 ? 8.265 4.094 -23.072 1.00 70.31 89 GLN A O 1
ATOM 744 N N . LEU A 1 90 ? 9.585 2.326 -22.614 1.00 67.31 90 LEU A N 1
ATOM 745 C CA . LEU A 1 90 ? 8.520 1.375 -22.314 1.00 67.31 90 LEU A CA 1
ATOM 746 C C . LEU A 1 90 ? 8.167 1.384 -20.824 1.00 67.31 90 LEU A C 1
ATOM 748 O O . LEU A 1 90 ? 7.000 1.506 -20.477 1.00 67.31 90 LEU A O 1
ATOM 752 N N . ILE A 1 91 ? 9.167 1.312 -19.942 1.00 67.38 91 ILE A N 1
ATOM 753 C CA . ILE A 1 91 ? 8.951 1.205 -18.492 1.00 67.38 91 ILE A CA 1
ATOM 754 C C . ILE A 1 91 ? 8.775 2.601 -17.901 1.00 67.38 91 ILE A C 1
ATOM 756 O O . ILE A 1 91 ? 7.721 2.933 -17.368 1.00 67.38 91 ILE A O 1
ATOM 760 N N . GLU A 1 92 ? 9.791 3.454 -18.003 1.00 68.62 92 GLU A N 1
ATOM 761 C CA . GLU A 1 92 ? 9.787 4.691 -17.220 1.00 68.62 92 GLU A CA 1
ATOM 762 C C . GLU A 1 92 ? 8.729 5.683 -17.700 1.00 68.62 92 GLU A C 1
ATOM 764 O O . GLU A 1 92 ? 7.994 6.236 -16.888 1.00 68.62 92 GLU A O 1
ATOM 769 N N . ARG A 1 93 ? 8.593 5.886 -19.015 1.00 69.38 93 ARG A N 1
ATOM 770 C CA . ARG A 1 93 ? 7.608 6.840 -19.536 1.00 69.38 93 ARG A CA 1
ATOM 771 C C . ARG A 1 93 ? 6.168 6.374 -19.337 1.00 69.38 93 ARG A C 1
ATOM 773 O O . ARG A 1 93 ? 5.333 7.192 -18.977 1.00 69.38 93 ARG A O 1
ATOM 780 N N . GLN A 1 94 ? 5.871 5.100 -19.588 1.00 74.06 94 GLN A N 1
ATOM 781 C CA . GLN A 1 94 ? 4.480 4.639 -19.615 1.00 74.06 94 GLN A CA 1
ATOM 782 C C . GLN A 1 94 ? 3.938 4.346 -18.220 1.00 74.06 94 GLN A C 1
ATOM 784 O O . GLN A 1 94 ? 2.780 4.642 -17.939 1.00 74.06 94 GLN A O 1
ATOM 789 N N . LEU A 1 95 ? 4.765 3.800 -17.326 1.00 78.00 95 LEU A N 1
ATOM 790 C CA . LEU A 1 95 ? 4.310 3.453 -15.982 1.00 78.00 95 LEU A CA 1
ATOM 791 C C . LEU A 1 95 ? 4.126 4.692 -15.091 1.00 78.00 95 LEU A C 1
ATOM 793 O O . LEU A 1 95 ? 3.335 4.651 -14.152 1.00 78.00 95 LEU A O 1
ATOM 797 N N . ASN A 1 96 ? 4.809 5.802 -15.400 1.00 79.25 96 ASN A N 1
ATOM 798 C CA . ASN A 1 96 ? 4.659 7.074 -14.686 1.00 79.25 96 ASN A CA 1
ATOM 799 C C . ASN A 1 96 ? 3.246 7.670 -14.778 1.00 79.25 96 ASN A C 1
ATOM 801 O O . ASN A 1 96 ? 2.896 8.504 -13.948 1.00 79.25 96 ASN A O 1
ATOM 805 N N . ASP A 1 97 ? 2.429 7.238 -15.739 1.00 85.88 97 ASP A N 1
ATOM 806 C CA . ASP A 1 97 ? 1.043 7.692 -15.875 1.00 85.88 97 ASP A CA 1
ATOM 807 C C . ASP A 1 97 ? 0.078 6.944 -14.936 1.00 85.88 97 ASP A C 1
ATOM 809 O O . ASP A 1 97 ? -1.121 7.235 -14.929 1.00 85.88 97 ASP A O 1
ATOM 813 N N . PHE A 1 98 ? 0.566 5.981 -14.144 1.00 89.88 98 PHE A N 1
ATOM 814 C CA . PHE A 1 98 ? -0.260 5.106 -13.313 1.00 89.88 98 PHE A CA 1
ATOM 815 C C . PHE A 1 98 ? 0.088 5.180 -11.832 1.00 89.88 98 PHE A C 1
ATOM 817 O O . PHE A 1 98 ? 1.237 5.329 -11.418 1.00 89.88 98 PHE A O 1
ATOM 824 N N . GLY A 1 99 ? -0.953 5.031 -11.021 1.00 93.81 99 GLY A N 1
ATOM 825 C CA . GLY A 1 99 ? -0.857 4.888 -9.581 1.00 93.81 99 GLY A CA 1
ATOM 826 C C . GLY A 1 99 ? -1.450 3.559 -9.135 1.00 93.81 99 GLY A C 1
ATOM 827 O O . GLY A 1 99 ? -2.416 3.059 -9.717 1.00 93.81 99 GLY A O 1
ATOM 828 N N . ILE A 1 100 ? -0.868 2.997 -8.081 1.00 95.75 100 ILE A N 1
ATOM 829 C CA . ILE A 1 100 ? -1.156 1.651 -7.595 1.00 95.75 100 ILE A CA 1
ATOM 830 C C . ILE A 1 100 ? -1.681 1.734 -6.165 1.00 95.75 100 ILE A C 1
ATOM 832 O O . ILE A 1 100 ? -1.049 2.314 -5.276 1.00 95.75 100 ILE A O 1
ATOM 836 N N . LEU A 1 101 ? -2.834 1.114 -5.934 1.00 97.19 101 LEU A N 1
ATOM 837 C CA . LEU A 1 101 ? -3.332 0.806 -4.602 1.00 97.19 101 LEU A CA 1
ATOM 838 C C . LEU A 1 101 ? -3.029 -0.665 -4.299 1.00 97.19 101 LEU A C 1
ATOM 840 O O . LEU A 1 101 ? -3.733 -1.557 -4.768 1.00 97.19 101 LEU A O 1
ATOM 844 N N . SER A 1 102 ? -1.972 -0.903 -3.520 1.00 96.75 102 SER A N 1
ATOM 845 C CA . SER A 1 102 ? -1.602 -2.243 -3.038 1.00 96.75 102 SER A CA 1
ATOM 846 C C . SER A 1 102 ? -2.501 -2.694 -1.892 1.00 96.75 102 SER A C 1
ATOM 848 O O . SER A 1 102 ? -2.593 -1.996 -0.877 1.00 96.75 102 SER A O 1
ATOM 850 N N . LEU A 1 103 ? -3.103 -3.864 -2.048 1.00 97.00 103 LEU A N 1
ATOM 851 C CA . LEU A 1 103 ? -4.064 -4.513 -1.161 1.00 97.00 103 LEU A CA 1
ATOM 852 C C . LEU A 1 103 ? -3.580 -5.929 -0.824 1.00 97.00 103 LEU A C 1
ATOM 854 O O . LEU A 1 103 ? -2.699 -6.469 -1.484 1.00 97.00 103 LEU A O 1
ATOM 858 N N . THR A 1 104 ? -4.168 -6.556 0.186 1.00 95.69 104 THR A N 1
ATOM 859 C CA . THR A 1 104 ? -3.899 -7.954 0.555 1.00 95.69 104 THR A CA 1
ATOM 860 C C . THR A 1 104 ? -5.171 -8.629 1.053 1.00 95.69 104 THR A C 1
ATOM 862 O O . THR A 1 104 ? -6.161 -7.958 1.342 1.00 95.69 104 THR A O 1
ATOM 865 N N . LYS A 1 105 ? -5.151 -9.957 1.157 1.00 91.88 105 LYS A N 1
ATOM 866 C CA . LYS A 1 105 ? -6.165 -10.744 1.872 1.00 91.88 105 LYS A CA 1
ATOM 867 C C . LYS A 1 105 ? -5.657 -11.316 3.197 1.00 91.88 105 LYS A C 1
ATOM 869 O O . LYS A 1 105 ? -6.342 -12.122 3.812 1.00 91.88 105 LYS A O 1
ATOM 874 N N . ILE A 1 106 ? -4.458 -10.924 3.635 1.00 90.81 106 ILE A N 1
ATOM 875 C CA . ILE A 1 106 ? -3.848 -11.425 4.868 1.00 90.81 106 ILE A CA 1
ATOM 876 C C . ILE A 1 106 ? -3.896 -10.328 5.934 1.00 90.81 106 ILE A C 1
ATOM 878 O O . ILE A 1 106 ? -3.080 -9.408 5.888 1.00 90.81 106 ILE A O 1
ATOM 882 N N . PRO A 1 107 ? -4.818 -10.400 6.904 1.00 91.38 107 PRO A N 1
ATOM 883 C CA . PRO A 1 107 ? -4.924 -9.382 7.945 1.00 91.38 107 PRO A CA 1
ATOM 884 C C . PRO A 1 107 ? -3.870 -9.551 9.045 1.00 91.38 107 PRO A C 1
ATOM 886 O O . PRO A 1 107 ? -3.497 -8.588 9.722 1.00 91.38 107 PRO A O 1
ATOM 889 N N . ASP A 1 108 ? -3.379 -10.770 9.253 1.00 86.62 108 ASP A N 1
ATOM 890 C CA . ASP A 1 108 ? -2.591 -11.199 10.409 1.00 86.62 108 ASP A CA 1
ATOM 891 C C . ASP A 1 108 ? -1.095 -11.385 10.116 1.00 86.62 108 ASP A C 1
ATOM 893 O O . ASP A 1 108 ? -0.349 -11.900 10.953 1.00 86.62 108 ASP A O 1
ATOM 897 N N . CYS A 1 109 ? -0.617 -10.930 8.954 1.00 90.31 109 CYS A N 1
ATOM 898 C CA . CYS A 1 109 ? 0.792 -11.053 8.605 1.00 90.31 109 CYS A CA 1
ATOM 899 C C . CYS A 1 109 ? 1.647 -10.161 9.516 1.00 90.31 109 CYS A C 1
ATOM 901 O O . CYS A 1 109 ? 1.678 -8.934 9.375 1.00 90.31 109 CYS A O 1
ATOM 903 N N . PHE A 1 110 ? 2.362 -10.787 10.454 1.00 88.62 110 PHE A N 1
ATOM 904 C CA . PHE A 1 110 ? 3.219 -10.111 11.432 1.00 88.62 110 PHE A CA 1
ATOM 905 C C . PHE A 1 110 ? 4.221 -9.157 10.763 1.00 88.62 110 PHE A C 1
ATOM 907 O O . PHE A 1 110 ? 4.387 -7.999 11.156 1.00 88.62 110 PHE A O 1
ATOM 914 N N . ASP A 1 111 ? 4.844 -9.631 9.689 1.00 90.88 111 ASP A N 1
ATOM 915 C CA . ASP A 1 111 ? 5.805 -8.876 8.896 1.00 90.88 111 ASP A CA 1
ATOM 916 C C . ASP A 1 111 ? 5.185 -7.638 8.231 1.00 90.88 111 ASP A C 1
ATOM 918 O O . ASP A 1 111 ? 5.811 -6.577 8.193 1.00 90.88 111 ASP A O 1
ATOM 922 N N . MET A 1 112 ? 3.950 -7.737 7.731 1.00 94.38 112 MET A N 1
ATOM 923 C CA . MET A 1 112 ? 3.258 -6.600 7.117 1.00 94.38 112 MET A CA 1
ATOM 924 C C . MET A 1 112 ? 2.853 -5.560 8.156 1.00 94.38 112 MET A C 1
ATOM 926 O O . MET A 1 112 ? 3.040 -4.364 7.928 1.00 94.38 112 MET A O 1
ATOM 930 N N . TRP A 1 113 ? 2.389 -5.989 9.331 1.00 93.62 113 TRP A N 1
ATOM 931 C CA . TRP A 1 113 ? 2.175 -5.079 10.456 1.00 93.62 113 TRP A CA 1
ATOM 932 C C . TRP A 1 113 ? 3.465 -4.350 10.859 1.00 93.62 113 TRP A C 1
ATOM 934 O O . TRP A 1 113 ? 3.446 -3.155 11.172 1.00 93.62 113 TRP A O 1
ATOM 944 N N . SER A 1 114 ? 4.598 -5.049 10.819 1.00 90.12 114 SER A N 1
ATOM 945 C CA . SER A 1 114 ? 5.903 -4.470 11.123 1.00 90.12 114 SER A CA 1
ATOM 946 C C . SER A 1 114 ? 6.356 -3.457 10.066 1.00 90.12 114 SER A C 1
ATOM 948 O O . SER A 1 114 ? 6.768 -2.351 10.419 1.00 90.12 114 SER A O 1
ATOM 950 N N . ARG A 1 115 ? 6.246 -3.796 8.775 1.00 91.75 115 ARG A N 1
ATOM 951 C CA . ARG A 1 115 ? 6.758 -2.981 7.656 1.00 91.75 115 ARG A CA 1
ATOM 952 C C . ARG A 1 115 ? 5.818 -1.848 7.248 1.00 91.75 115 ARG A C 1
ATOM 954 O O . ARG A 1 115 ? 6.260 -0.716 7.090 1.00 91.75 115 ARG A O 1
ATOM 961 N N . TYR A 1 116 ? 4.531 -2.141 7.089 1.00 94.75 116 TYR A N 1
ATOM 962 C CA . TYR A 1 116 ? 3.559 -1.230 6.475 1.00 94.75 116 TYR A CA 1
ATOM 963 C C . TYR A 1 116 ? 2.691 -0.488 7.491 1.00 94.75 116 TYR A C 1
ATOM 965 O O . TYR A 1 116 ? 2.221 0.611 7.207 1.00 94.75 116 TYR A O 1
ATOM 973 N N . ALA A 1 117 ? 2.539 -1.031 8.701 1.00 95.25 117 ALA A N 1
ATOM 974 C CA . ALA A 1 117 ? 1.830 -0.375 9.800 1.00 95.25 117 ALA A CA 1
ATOM 975 C C . ALA A 1 117 ? 2.786 0.180 10.871 1.00 95.25 117 ALA A C 1
ATOM 977 O O . ALA A 1 117 ? 2.475 0.158 12.061 1.00 95.25 117 ALA A O 1
ATOM 978 N N . ASN A 1 118 ? 3.953 0.692 10.457 1.00 93.06 118 ASN A N 1
ATOM 979 C CA . ASN A 1 118 ? 4.935 1.367 11.319 1.00 93.06 118 ASN A CA 1
ATOM 980 C C . ASN A 1 118 ? 5.241 0.598 12.625 1.00 93.06 118 ASN A C 1
ATOM 982 O O . ASN A 1 118 ? 5.102 1.139 13.727 1.00 93.06 118 ASN A O 1
ATOM 986 N N . GLY A 1 119 ? 5.603 -0.684 12.526 1.00 89.38 119 GLY A N 1
ATOM 987 C CA . GLY A 1 119 ? 5.892 -1.500 13.707 1.00 89.38 119 GLY A CA 1
ATOM 988 C C . GLY A 1 119 ? 4.663 -1.730 14.589 1.00 89.38 119 GLY A C 1
ATOM 989 O O . GLY A 1 119 ? 4.734 -1.515 15.797 1.00 89.38 119 GLY A O 1
ATOM 990 N N . HIS A 1 120 ? 3.527 -2.112 13.997 1.00 93.25 120 HIS A N 1
ATOM 991 C CA . HIS A 1 120 ? 2.237 -2.296 14.682 1.00 93.25 120 HIS A CA 1
ATOM 992 C C . HIS A 1 120 ? 1.632 -1.030 15.330 1.00 93.25 120 HIS A C 1
ATOM 994 O O . HIS A 1 120 ? 0.677 -1.145 16.098 1.00 93.25 120 HIS A O 1
ATOM 1000 N N . ARG A 1 121 ? 2.141 0.179 15.054 1.00 93.50 121 ARG A N 1
ATOM 1001 C CA . ARG A 1 121 ? 1.546 1.452 15.527 1.00 93.50 121 ARG A CA 1
ATOM 1002 C C . ARG A 1 121 ? 0.455 1.996 14.606 1.00 93.50 121 ARG A C 1
ATOM 1004 O O . ARG A 1 121 ? -0.336 2.837 15.026 1.00 93.50 121 ARG A O 1
ATOM 1011 N N . GLY A 1 122 ? 0.463 1.543 13.358 1.00 96.31 122 GLY A N 1
ATOM 1012 C CA . GLY A 1 122 ? -0.499 1.849 12.310 1.00 96.31 122 GLY A CA 1
ATOM 1013 C C . GLY A 1 122 ? -1.812 1.093 12.463 1.00 96.31 122 GLY A C 1
ATOM 1014 O O . GLY A 1 122 ? -2.177 0.644 13.549 1.00 96.31 122 GLY A O 1
ATOM 1015 N N . PHE A 1 123 ? -2.535 0.974 11.362 1.00 97.50 123 PHE A N 1
ATOM 1016 C CA . PHE A 1 123 ? -3.855 0.361 11.305 1.00 97.50 123 PHE A CA 1
ATOM 1017 C C . PHE A 1 123 ? -4.041 -0.383 9.984 1.00 97.50 123 PHE A C 1
ATOM 1019 O O . PHE A 1 123 ? -3.265 -0.225 9.043 1.00 97.50 123 PHE A O 1
ATOM 1026 N N . LEU A 1 124 ? -5.073 -1.210 9.935 1.00 97.56 124 LEU A N 1
ATOM 1027 C CA . LEU A 1 124 ? -5.481 -1.973 8.768 1.00 97.56 124 LEU A CA 1
ATOM 1028 C C . LEU A 1 124 ? -6.913 -1.565 8.426 1.00 97.56 124 LEU A C 1
ATOM 1030 O O . LEU A 1 124 ? -7.784 -1.610 9.292 1.00 97.56 124 LEU A O 1
ATOM 1034 N N . ILE A 1 125 ? -7.139 -1.151 7.185 1.00 97.50 125 ILE A N 1
ATOM 1035 C CA . ILE A 1 125 ? -8.476 -0.916 6.637 1.00 97.50 125 ILE A CA 1
ATOM 1036 C C . ILE A 1 125 ? -8.926 -2.196 5.950 1.00 97.50 125 ILE A C 1
ATOM 1038 O O . ILE A 1 125 ? -8.199 -2.721 5.109 1.00 97.50 125 ILE A O 1
ATOM 1042 N N . GLU A 1 126 ? -10.129 -2.653 6.256 1.00 96.62 126 GLU A N 1
ATOM 1043 C CA . GLU A 1 126 ? -10.865 -3.588 5.418 1.00 96.62 126 GLU A CA 1
ATOM 1044 C C . GLU A 1 126 ? -11.832 -2.817 4.529 1.00 96.62 126 GLU A C 1
ATOM 1046 O O . GLU A 1 126 ? -12.644 -2.024 5.008 1.00 96.62 126 GLU A O 1
ATOM 1051 N N . LEU A 1 127 ? -11.732 -3.044 3.225 1.00 96.62 127 LEU A N 1
ATOM 1052 C CA . LEU A 1 127 ? -12.624 -2.460 2.236 1.00 96.62 127 LEU A CA 1
ATOM 1053 C C . LEU A 1 127 ? -13.842 -3.358 2.041 1.00 96.62 127 LEU A C 1
ATOM 1055 O O . LEU A 1 127 ? -13.737 -4.578 2.122 1.00 96.62 127 LEU A O 1
ATOM 1059 N N . LYS A 1 128 ? -14.989 -2.771 1.709 1.00 93.81 128 LYS A N 1
ATOM 1060 C CA . LYS A 1 128 ? -16.173 -3.541 1.304 1.00 93.81 128 LYS A CA 1
ATOM 1061 C C . LYS A 1 128 ? -15.888 -4.336 0.033 1.00 93.81 128 LYS A C 1
ATOM 1063 O O . LYS A 1 128 ? -15.138 -3.881 -0.826 1.00 93.81 128 LYS A O 1
ATOM 1068 N N . SER A 1 129 ? -16.541 -5.482 -0.143 1.00 87.25 129 SER A N 1
ATOM 1069 C CA . SER A 1 129 ? -16.362 -6.343 -1.327 1.00 87.25 129 SER A CA 1
ATOM 1070 C C . SER A 1 129 ? -16.598 -5.626 -2.662 1.00 87.25 129 SER A C 1
ATOM 1072 O O . SER A 1 129 ? -15.977 -5.990 -3.652 1.00 87.25 129 SER A O 1
ATOM 1074 N N . VAL A 1 130 ? -17.456 -4.601 -2.675 1.00 88.56 130 VAL A N 1
ATOM 1075 C CA . VAL A 1 130 ? -17.855 -3.808 -3.853 1.00 88.56 130 VAL A CA 1
ATOM 1076 C C . VAL A 1 130 ? -17.278 -2.386 -3.849 1.00 88.56 130 VAL A C 1
ATOM 1078 O O . VAL A 1 130 ? -17.802 -1.495 -4.512 1.00 88.56 130 VAL A O 1
ATOM 1081 N N . PHE A 1 131 ? -16.212 -2.127 -3.081 1.00 93.56 131 PHE A N 1
ATOM 1082 C CA . PHE A 1 131 ? -15.640 -0.776 -2.969 1.00 93.56 131 PHE A CA 1
ATOM 1083 C C . PHE A 1 131 ? -15.226 -0.185 -4.328 1.00 93.56 131 PHE A C 1
ATOM 1085 O O . PHE A 1 131 ? -15.306 1.024 -4.519 1.00 93.56 131 PHE A O 1
ATOM 1092 N N . PHE A 1 132 ? -14.806 -1.025 -5.279 1.00 90.88 132 PHE A N 1
ATOM 1093 C CA . PHE A 1 132 ? -14.368 -0.608 -6.614 1.00 90.88 132 PHE A CA 1
ATOM 1094 C C . PHE A 1 132 ? -15.513 -0.097 -7.507 1.00 90.88 132 PHE A C 1
ATOM 1096 O O . PHE A 1 132 ? -15.240 0.621 -8.465 1.00 90.88 132 PHE A O 1
ATOM 1103 N N . ASN A 1 133 ? -16.775 -0.395 -7.173 1.00 91.38 133 ASN A N 1
ATOM 1104 C CA . ASN A 1 133 ? -17.957 0.165 -7.840 1.00 91.38 133 ASN A CA 1
ATOM 1105 C C . ASN A 1 133 ? -18.352 1.544 -7.281 1.00 91.38 133 ASN A C 1
ATOM 1107 O O . ASN A 1 133 ? -19.261 2.187 -7.802 1.00 91.38 133 ASN A O 1
ATOM 1111 N N . HIS A 1 134 ? -17.734 1.993 -6.183 1.00 94.62 134 HIS A N 1
ATOM 1112 C CA . HIS A 1 134 ? -18.059 3.289 -5.601 1.00 94.62 134 HIS A CA 1
ATOM 1113 C C . HIS A 1 134 ? -17.556 4.421 -6.518 1.00 94.62 134 HIS A C 1
ATOM 1115 O O . HIS A 1 134 ? -16.411 4.347 -6.965 1.00 94.62 134 HIS A O 1
ATOM 1121 N N . PRO A 1 135 ? -18.319 5.513 -6.738 1.00 94.31 135 PRO A N 1
ATOM 1122 C CA . PRO A 1 135 ? -17.934 6.584 -7.667 1.00 94.31 135 PRO A CA 1
ATOM 1123 C C . PRO A 1 135 ? -16.522 7.156 -7.455 1.00 94.31 135 PRO A C 1
ATOM 1125 O O . PRO A 1 135 ? -15.807 7.425 -8.413 1.00 94.31 135 PRO A O 1
ATOM 1128 N N . CYS A 1 136 ? -16.063 7.276 -6.202 1.00 93.88 136 CYS A N 1
ATOM 1129 C CA . CYS A 1 136 ? -14.706 7.766 -5.901 1.00 93.88 136 CYS A CA 1
ATOM 1130 C C . CYS A 1 136 ? -13.570 6.817 -6.352 1.00 93.88 136 CYS A C 1
ATOM 1132 O O . CYS A 1 136 ? -12.412 7.225 -6.450 1.00 93.88 136 CYS A O 1
ATOM 1134 N N . MET A 1 137 ? -13.892 5.549 -6.619 1.00 94.31 137 MET A N 1
ATOM 1135 C CA . MET A 1 137 ? -12.954 4.518 -7.064 1.00 94.31 137 MET A CA 1
ATOM 1136 C C . MET A 1 137 ? -12.968 4.315 -8.582 1.00 94.31 137 MET A C 1
ATOM 1138 O O . MET A 1 137 ? -12.134 3.566 -9.087 1.00 94.31 137 MET A O 1
ATOM 1142 N N . MET A 1 138 ? -13.862 4.990 -9.308 1.00 93.25 138 MET A N 1
ATOM 1143 C CA . MET A 1 138 ? -13.995 4.890 -10.761 1.00 93.25 138 MET A CA 1
ATOM 1144 C C . MET A 1 138 ? -13.066 5.879 -11.484 1.00 93.25 138 MET A C 1
ATOM 1146 O O . MET A 1 138 ? -12.481 6.796 -10.891 1.00 93.25 138 MET A O 1
ATOM 1150 N N . SER A 1 139 ? -12.881 5.666 -12.786 1.00 92.50 139 SER A N 1
ATOM 1151 C CA . SER A 1 139 ? -12.182 6.617 -13.657 1.00 92.50 139 SER A CA 1
ATOM 1152 C C . SER A 1 139 ? -13.002 7.894 -13.860 1.00 92.50 139 SER A C 1
ATOM 1154 O O . SER A 1 139 ? -14.214 7.872 -13.674 1.00 92.50 139 SER A O 1
ATOM 1156 N N . LYS A 1 140 ? -12.384 8.952 -14.396 1.00 89.31 140 LYS A N 1
ATOM 1157 C CA . LYS A 1 140 ? -13.099 10.178 -14.804 1.00 89.31 140 LYS A CA 1
ATOM 1158 C C . LYS A 1 140 ? -14.212 9.962 -15.848 1.00 89.31 140 LYS A C 1
ATOM 1160 O O . LYS A 1 140 ? -15.084 10.810 -15.976 1.00 89.31 140 LYS A O 1
ATOM 1165 N N . ASP A 1 141 ? -14.142 8.861 -16.600 1.00 90.75 141 ASP A N 1
ATOM 1166 C CA . ASP A 1 141 ? -15.114 8.477 -17.631 1.00 90.75 141 ASP A CA 1
ATOM 1167 C C . ASP A 1 141 ? -16.096 7.401 -17.112 1.00 90.75 141 ASP A C 1
ATOM 1169 O O . ASP A 1 141 ? -16.613 6.608 -17.898 1.00 90.75 141 ASP A O 1
ATOM 1173 N N . ASP A 1 142 ? -16.271 7.297 -15.787 1.00 89.06 142 ASP A N 1
ATOM 1174 C CA . ASP A 1 142 ? -17.165 6.344 -15.107 1.00 89.06 142 ASP A CA 1
ATOM 1175 C C . ASP A 1 142 ? -16.920 4.863 -15.462 1.00 89.06 142 ASP A C 1
ATOM 1177 O O . ASP A 1 142 ? -17.828 4.031 -15.467 1.00 89.06 142 ASP A O 1
ATOM 1181 N N . LYS A 1 143 ? -15.666 4.499 -15.749 1.00 91.19 143 LYS A N 1
ATOM 1182 C CA . LYS A 1 143 ? -15.227 3.106 -15.901 1.00 91.19 143 LYS A CA 1
ATOM 1183 C C . LYS A 1 143 ? -14.695 2.540 -14.592 1.00 91.19 143 LYS A C 1
ATOM 1185 O O . LYS A 1 143 ? -13.946 3.204 -13.872 1.00 91.19 143 LYS A O 1
ATOM 1190 N N . GLU A 1 144 ? -15.047 1.288 -14.328 1.00 89.94 144 GLU A N 1
ATOM 1191 C CA . GLU A 1 144 ? -14.519 0.523 -13.201 1.00 89.94 144 GLU A CA 1
ATOM 1192 C C . GLU A 1 144 ? -13.064 0.111 -13.450 1.00 89.94 144 GLU A C 1
ATOM 1194 O O . GLU A 1 144 ? -12.673 -0.249 -14.565 1.00 89.94 144 GLU A O 1
ATOM 1199 N N . TYR A 1 145 ? -12.268 0.141 -12.385 1.00 91.19 145 TYR A N 1
ATOM 1200 C CA . TYR A 1 145 ? -10.933 -0.438 -12.368 1.00 91.19 145 TYR A CA 1
ATOM 1201 C C . TYR A 1 145 ? -10.980 -1.833 -11.755 1.00 91.19 145 TYR A C 1
ATOM 1203 O O . TYR A 1 145 ? -11.654 -2.069 -10.754 1.00 91.19 145 TYR A O 1
ATOM 1211 N N . GLU A 1 146 ? -10.217 -2.755 -12.331 1.00 89.75 146 GLU A N 1
ATOM 1212 C CA . GLU A 1 146 ? -10.146 -4.122 -11.834 1.00 89.75 146 GLU A CA 1
ATOM 1213 C C . GLU A 1 146 ? -9.114 -4.252 -10.707 1.00 89.75 146 GLU A C 1
ATOM 1215 O O . GLU A 1 146 ? -8.000 -3.725 -10.792 1.00 89.75 146 GLU A O 1
ATOM 1220 N N . VAL A 1 147 ? -9.471 -5.005 -9.666 1.00 93.00 147 VAL A N 1
ATOM 1221 C CA . VAL A 1 147 ? -8.530 -5.453 -8.637 1.00 93.00 147 VAL A CA 1
ATOM 1222 C C . VAL A 1 147 ? -7.982 -6.816 -9.044 1.00 93.00 147 VAL A C 1
ATOM 1224 O O . VAL A 1 147 ? -8.721 -7.800 -9.054 1.00 93.00 147 VAL A O 1
ATOM 1227 N N . ARG A 1 148 ? -6.684 -6.903 -9.343 1.00 93.25 148 ARG A N 1
ATOM 1228 C CA . ARG A 1 148 ? -6.047 -8.158 -9.776 1.00 93.25 148 ARG A CA 1
ATOM 1229 C C . ARG A 1 148 ? -5.036 -8.666 -8.764 1.00 93.25 148 ARG A C 1
ATOM 1231 O O . ARG A 1 148 ? -4.387 -7.883 -8.073 1.00 93.25 148 ARG A O 1
ATOM 1238 N N . LYS A 1 149 ? -4.906 -9.989 -8.688 1.00 94.62 149 LYS A N 1
ATOM 1239 C CA . LYS A 1 149 ? -3.887 -10.657 -7.874 1.00 94.62 149 LYS A CA 1
ATOM 1240 C C . LYS A 1 149 ? -2.512 -10.480 -8.515 1.00 94.62 149 LYS A C 1
ATOM 1242 O O . LYS A 1 149 ? -2.397 -10.556 -9.734 1.00 94.62 149 LYS A O 1
ATOM 1247 N N . VAL A 1 150 ? -1.490 -10.274 -7.693 1.00 94.44 150 VAL A N 1
ATOM 1248 C CA . VAL A 1 150 ? -0.092 -10.262 -8.130 1.00 94.44 150 VAL A CA 1
ATOM 1249 C C . VAL A 1 150 ? 0.418 -11.698 -8.280 1.00 94.44 150 VAL A C 1
ATOM 1251 O O . VAL A 1 150 ? 0.248 -12.535 -7.389 1.00 94.44 150 VAL A O 1
ATOM 1254 N N . GLU A 1 151 ? 1.052 -11.974 -9.412 1.00 93.19 151 GLU A N 1
ATOM 1255 C CA . GLU A 1 151 ? 1.795 -13.193 -9.697 1.00 93.19 151 GLU A CA 1
ATOM 1256 C C . GLU A 1 151 ? 3.233 -13.073 -9.189 1.00 93.19 151 GLU A C 1
ATOM 1258 O O . GLU A 1 151 ? 3.890 -12.038 -9.324 1.00 93.19 151 GLU A O 1
ATOM 1263 N N . TYR A 1 152 ? 3.727 -14.149 -8.580 1.00 92.94 152 TYR A N 1
ATOM 1264 C CA . TYR A 1 152 ? 5.041 -14.173 -7.950 1.00 92.94 152 TYR A CA 1
ATOM 1265 C C . TYR A 1 152 ? 6.017 -15.031 -8.751 1.00 92.94 152 TYR A C 1
ATOM 1267 O O . TYR A 1 152 ? 5.751 -16.209 -8.983 1.00 92.94 152 TYR A O 1
ATOM 1275 N N . VAL A 1 153 ? 7.164 -14.455 -9.114 1.00 91.75 153 VAL A N 1
ATOM 1276 C CA . VAL A 1 153 ? 8.221 -15.111 -9.905 1.00 91.75 153 VAL A CA 1
ATOM 1277 C C . VAL A 1 153 ? 9.565 -15.063 -9.182 1.00 91.75 153 VAL A C 1
ATOM 1279 O O . VAL A 1 153 ? 9.860 -14.096 -8.482 1.00 91.75 153 VAL A O 1
ATOM 1282 N N . ASP A 1 154 ? 10.399 -16.089 -9.333 1.00 90.19 154 ASP A N 1
ATOM 1283 C CA . ASP A 1 154 ? 11.746 -16.088 -8.739 1.00 90.19 154 ASP A CA 1
ATOM 1284 C C . ASP A 1 154 ? 12.700 -15.160 -9.505 1.00 90.19 154 ASP A C 1
ATOM 1286 O O . ASP A 1 154 ? 13.428 -14.371 -8.902 1.00 90.19 154 ASP A O 1
ATOM 1290 N N . GLU A 1 155 ? 12.644 -15.207 -10.837 1.00 87.00 155 GLU A N 1
ATOM 1291 C CA . GLU A 1 155 ? 13.393 -14.326 -11.729 1.00 87.00 155 GLU A CA 1
ATOM 1292 C C . GLU A 1 155 ? 12.430 -13.356 -12.414 1.00 87.00 155 GLU A C 1
ATOM 1294 O O . GLU A 1 155 ? 11.584 -13.756 -13.213 1.00 87.00 155 GLU A O 1
ATOM 1299 N N . TYR A 1 156 ? 12.547 -12.064 -12.094 1.00 85.75 156 TYR A N 1
ATOM 1300 C CA . TYR A 1 156 ? 11.734 -11.038 -12.740 1.00 85.75 156 TYR A CA 1
ATOM 1301 C C . TYR A 1 156 ? 12.404 -10.571 -14.033 1.00 85.75 156 TYR A C 1
ATOM 1303 O O . TYR A 1 156 ? 13.146 -9.586 -14.053 1.00 85.75 156 TYR A O 1
ATOM 1311 N N . ALA A 1 157 ? 12.156 -11.318 -15.106 1.00 84.12 157 ALA A N 1
ATOM 1312 C CA . ALA A 1 157 ? 12.660 -11.040 -16.442 1.00 84.12 157 ALA A CA 1
ATOM 1313 C C . ALA A 1 157 ? 11.512 -10.886 -17.446 1.00 84.12 157 ALA A C 1
ATOM 1315 O O . ALA A 1 157 ? 10.519 -11.609 -17.395 1.00 84.12 157 ALA A O 1
ATOM 1316 N N . VAL A 1 158 ? 11.671 -9.947 -18.377 1.00 80.69 158 VAL A N 1
ATOM 1317 C CA . VAL A 1 158 ? 10.751 -9.716 -19.491 1.00 80.69 158 VAL A CA 1
ATOM 1318 C C . VAL A 1 158 ? 11.508 -9.969 -20.787 1.00 80.69 158 VAL A C 1
ATOM 1320 O O . VAL A 1 158 ? 12.491 -9.291 -21.092 1.00 80.69 158 VAL A O 1
ATOM 1323 N N . ASN A 1 159 ? 11.041 -10.952 -21.556 1.00 83.62 159 ASN A N 1
ATOM 1324 C CA . ASN A 1 159 ? 11.562 -11.220 -22.889 1.00 83.62 159 ASN A CA 1
ATOM 1325 C C . ASN A 1 159 ? 10.825 -10.339 -23.902 1.00 83.62 159 ASN A C 1
ATOM 1327 O O . ASN A 1 159 ? 9.649 -10.569 -24.190 1.00 83.62 159 ASN A O 1
ATOM 1331 N N . ILE A 1 160 ? 11.522 -9.336 -24.435 1.00 80.00 160 ILE A N 1
ATOM 1332 C CA . ILE A 1 160 ? 10.923 -8.350 -25.340 1.00 80.00 160 ILE A CA 1
ATOM 1333 C C . ILE A 1 160 ? 10.436 -9.009 -26.627 1.00 80.00 160 ILE A C 1
ATOM 1335 O O . ILE A 1 160 ? 9.321 -8.746 -27.060 1.00 80.00 160 ILE A O 1
ATOM 1339 N N . ASP A 1 161 ? 11.209 -9.935 -27.191 1.00 80.62 161 ASP A N 1
ATOM 1340 C CA . ASP A 1 161 ? 10.869 -10.609 -28.450 1.00 80.62 161 ASP A CA 1
ATOM 1341 C C . ASP A 1 161 ? 9.675 -11.568 -28.333 1.00 80.62 161 ASP A C 1
ATOM 1343 O O . ASP A 1 161 ? 9.237 -12.136 -29.335 1.00 80.62 161 ASP A O 1
ATOM 1347 N N . SER A 1 162 ? 9.198 -11.825 -27.115 1.00 82.06 162 SER A N 1
ATOM 1348 C CA . SER A 1 162 ? 7.974 -12.587 -26.852 1.00 82.06 162 SER A CA 1
ATOM 1349 C C . SER A 1 162 ? 6.746 -11.690 -26.672 1.00 82.06 162 SER A C 1
ATOM 1351 O O . SER A 1 162 ? 5.632 -12.200 -26.690 1.00 82.06 162 SER A O 1
ATOM 1353 N N . LEU A 1 163 ? 6.945 -10.383 -26.481 1.00 78.25 163 LEU A N 1
ATOM 1354 C CA . LEU A 1 163 ? 5.884 -9.385 -26.322 1.00 78.25 163 LEU A CA 1
ATOM 1355 C C . LEU A 1 163 ? 5.578 -8.614 -27.607 1.00 78.25 163 LEU A C 1
ATOM 1357 O O . LEU A 1 163 ? 4.615 -7.855 -27.649 1.00 78.25 163 LEU A O 1
ATOM 1361 N N . VAL A 1 164 ? 6.420 -8.765 -28.625 1.00 79.06 164 VAL A N 1
ATOM 1362 C CA . VAL A 1 164 ? 6.251 -8.114 -29.920 1.00 79.06 164 VAL A CA 1
ATOM 1363 C C . VAL A 1 164 ? 5.162 -8.833 -30.721 1.00 79.06 164 VAL A C 1
ATOM 1365 O O . VAL A 1 164 ? 5.228 -10.046 -30.921 1.00 79.06 164 VAL A O 1
ATOM 1368 N N . ASP A 1 165 ? 4.164 -8.079 -31.172 1.00 80.00 165 ASP A N 1
ATOM 1369 C CA . ASP A 1 165 ? 3.086 -8.550 -32.034 1.00 80.00 165 ASP A CA 1
ATOM 1370 C C . ASP A 1 165 ? 3.536 -8.732 -33.498 1.00 80.00 165 ASP A C 1
ATOM 1372 O O . ASP A 1 165 ? 4.685 -8.484 -33.876 1.00 80.00 165 ASP A O 1
ATOM 1376 N N . GLU A 1 166 ? 2.608 -9.162 -34.356 1.00 77.94 166 GLU A N 1
ATOM 1377 C CA . GLU A 1 166 ? 2.850 -9.356 -35.792 1.00 77.94 166 GLU A CA 1
ATOM 1378 C C . GLU A 1 166 ? 3.250 -8.071 -36.545 1.00 77.94 166 GLU A C 1
ATOM 1380 O O . GLU A 1 166 ? 3.741 -8.141 -37.674 1.00 77.94 166 GLU A O 1
ATOM 1385 N N . HIS A 1 167 ? 3.083 -6.899 -35.925 1.00 72.25 167 HIS A N 1
ATOM 1386 C CA . HIS A 1 167 ? 3.431 -5.590 -36.470 1.00 72.25 167 HIS A CA 1
ATOM 1387 C C . HIS A 1 167 ? 4.732 -5.015 -35.895 1.00 72.25 167 HIS A C 1
ATOM 1389 O O . HIS A 1 167 ? 5.123 -3.907 -36.269 1.00 72.25 167 HIS A O 1
ATOM 1395 N N . GLY A 1 168 ? 5.433 -5.745 -35.025 1.00 69.00 168 GLY A N 1
ATOM 1396 C CA . GLY A 1 168 ? 6.673 -5.257 -34.427 1.00 69.00 168 GLY A CA 1
ATOM 1397 C C . GLY A 1 168 ? 6.459 -4.338 -33.218 1.00 69.00 168 GLY A C 1
ATOM 1398 O O . GLY A 1 168 ? 7.405 -3.671 -32.796 1.00 69.00 168 GLY A O 1
ATOM 1399 N N . LEU A 1 169 ? 5.243 -4.266 -32.669 1.00 70.12 169 LEU A N 1
ATOM 1400 C CA . LEU A 1 169 ? 4.891 -3.412 -31.535 1.00 70.12 169 LEU A CA 1
ATOM 1401 C C . LEU A 1 169 ? 4.654 -4.247 -30.279 1.00 70.12 169 LEU A C 1
ATOM 1403 O O . LEU A 1 169 ? 4.281 -5.407 -30.353 1.00 70.12 169 LEU A O 1
ATOM 1407 N N . ILE A 1 170 ? 4.866 -3.651 -29.106 1.00 72.31 170 ILE A N 1
ATOM 1408 C CA . ILE A 1 170 ? 4.531 -4.287 -27.828 1.00 72.31 170 ILE A CA 1
ATOM 1409 C C . ILE A 1 170 ? 3.138 -3.803 -27.419 1.00 72.31 170 ILE A C 1
ATOM 1411 O O . ILE A 1 170 ? 2.995 -2.609 -27.116 1.00 72.31 170 ILE A O 1
ATOM 1415 N N . PRO A 1 171 ? 2.109 -4.671 -27.390 1.00 75.94 171 PRO A N 1
ATOM 1416 C CA . PRO A 1 171 ? 0.781 -4.272 -26.964 1.00 75.94 171 PRO A CA 1
ATOM 1417 C C . PRO A 1 171 ? 0.803 -3.768 -25.523 1.00 75.94 171 PRO A C 1
ATOM 1419 O O . PRO A 1 171 ? 1.305 -4.415 -24.601 1.00 75.94 171 PRO A O 1
ATOM 1422 N N . PHE A 1 172 ? 0.206 -2.598 -25.320 1.00 70.56 172 PHE A N 1
ATOM 1423 C CA . PHE A 1 172 ? 0.190 -1.934 -24.020 1.00 70.56 172 PHE A CA 1
ATOM 1424 C C . PHE A 1 172 ? -0.475 -2.780 -22.922 1.00 70.56 172 PHE A C 1
ATOM 1426 O O . PHE A 1 172 ? -0.056 -2.757 -21.768 1.00 70.56 172 PHE A O 1
ATOM 1433 N N . ALA A 1 173 ? -1.510 -3.545 -23.281 1.00 73.19 173 ALA A N 1
ATOM 1434 C CA . ALA A 1 173 ? -2.222 -4.409 -22.346 1.00 73.19 173 ALA A CA 1
ATOM 1435 C C . ALA A 1 173 ? -1.329 -5.539 -21.807 1.00 73.19 173 ALA A C 1
ATOM 1437 O O . ALA A 1 173 ? -1.270 -5.730 -20.593 1.00 73.19 173 ALA A O 1
ATOM 1438 N N . ASP A 1 174 ? -0.595 -6.226 -22.683 1.00 72.62 174 ASP A N 1
ATOM 1439 C CA . ASP A 1 174 ? 0.248 -7.370 -22.313 1.00 72.62 174 ASP A CA 1
ATOM 1440 C C . ASP A 1 174 ? 1.437 -6.928 -21.457 1.00 72.62 174 ASP A C 1
ATOM 1442 O O . ASP A 1 174 ? 1.739 -7.527 -20.421 1.00 72.62 174 ASP A O 1
ATOM 1446 N N . PHE A 1 175 ? 2.051 -5.803 -21.828 1.00 74.50 175 PHE A N 1
ATOM 1447 C CA . PHE A 1 175 ? 3.129 -5.199 -21.056 1.00 74.50 175 PHE A CA 1
ATOM 1448 C C . PHE A 1 175 ? 2.673 -4.752 -19.660 1.00 74.50 175 PHE A C 1
ATOM 1450 O O . PHE A 1 175 ? 3.364 -4.997 -18.668 1.00 74.50 175 PHE A O 1
ATOM 1457 N N . ASN A 1 176 ? 1.491 -4.140 -19.551 1.00 77.62 176 ASN A N 1
ATOM 1458 C CA . ASN A 1 176 ? 0.941 -3.724 -18.263 1.00 77.62 176 ASN A CA 1
ATOM 1459 C C . ASN A 1 176 ? 0.645 -4.910 -17.354 1.00 77.62 176 ASN A C 1
ATOM 1461 O O . ASN A 1 176 ? 0.875 -4.818 -16.150 1.00 77.62 176 ASN A O 1
ATOM 1465 N N . VAL A 1 177 ? 0.148 -6.020 -17.905 1.00 75.38 177 VAL A N 1
ATOM 1466 C CA . VAL A 1 177 ? -0.101 -7.213 -17.094 1.00 75.38 177 VAL A CA 1
ATOM 1467 C C . VAL A 1 177 ? 1.204 -7.725 -16.497 1.00 75.38 177 VAL A C 1
ATOM 1469 O O . VAL A 1 177 ? 1.302 -7.871 -15.278 1.00 75.38 177 VAL A O 1
ATOM 1472 N N . GLN A 1 178 ? 2.227 -7.896 -17.337 1.00 78.19 178 GLN A N 1
ATOM 1473 C CA . GLN A 1 178 ? 3.526 -8.393 -16.890 1.00 78.19 178 GLN A CA 1
ATOM 1474 C C . GLN A 1 178 ? 4.236 -7.445 -15.922 1.00 78.19 178 GLN A C 1
ATOM 1476 O O . GLN A 1 178 ? 4.963 -7.919 -15.055 1.00 78.19 178 GLN A O 1
ATOM 1481 N N . THR A 1 179 ? 4.033 -6.132 -16.028 1.00 83.25 179 THR A N 1
ATOM 1482 C CA . THR A 1 179 ? 4.723 -5.165 -15.164 1.00 83.25 179 THR A CA 1
ATOM 1483 C C . THR A 1 179 ? 3.972 -4.847 -13.876 1.00 83.25 179 THR A C 1
ATOM 1485 O O . THR A 1 179 ? 4.563 -4.895 -12.798 1.00 83.25 179 THR A O 1
ATOM 1488 N N . PHE A 1 180 ? 2.676 -4.537 -13.952 1.00 89.69 180 PHE A N 1
ATOM 1489 C CA . PHE A 1 180 ? 1.886 -4.131 -12.787 1.00 89.69 180 PHE A CA 1
ATOM 1490 C C . PHE A 1 180 ? 1.455 -5.283 -11.900 1.00 89.69 180 PHE A C 1
ATOM 1492 O O . PHE A 1 180 ? 1.184 -5.033 -10.728 1.00 89.69 180 PHE A O 1
ATOM 1499 N N . PHE A 1 181 ? 1.391 -6.512 -12.407 1.00 91.75 181 PHE A N 1
ATOM 1500 C CA . PHE A 1 181 ? 0.888 -7.650 -11.639 1.00 91.75 181 PHE A CA 1
ATOM 1501 C C . PHE A 1 181 ? 1.905 -8.779 -11.506 1.00 91.75 181 PHE A C 1
ATOM 1503 O O . PHE A 1 181 ? 1.521 -9.871 -11.115 1.00 91.75 181 PHE A O 1
ATOM 1510 N N . THR A 1 182 ? 3.193 -8.507 -11.726 1.00 90.31 182 THR A N 1
ATOM 1511 C CA . THR A 1 182 ? 4.281 -9.441 -11.407 1.00 90.31 182 THR A CA 1
ATOM 1512 C C . THR A 1 182 ? 5.167 -8.859 -10.314 1.00 90.31 182 THR A C 1
ATOM 1514 O O . THR A 1 182 ? 5.527 -7.680 -10.345 1.00 90.31 182 THR A O 1
ATOM 1517 N N . LYS A 1 183 ? 5.545 -9.684 -9.338 1.00 91.88 183 LYS A N 1
ATOM 1518 C CA . LYS A 1 183 ? 6.476 -9.319 -8.265 1.00 91.88 183 LYS A CA 1
ATOM 1519 C C . LYS A 1 183 ? 7.410 -10.480 -7.962 1.00 91.88 183 LYS A C 1
ATOM 1521 O O . LYS A 1 183 ? 7.105 -11.639 -8.226 1.00 91.88 183 LYS A O 1
ATOM 1526 N N . THR A 1 184 ? 8.565 -10.183 -7.384 1.00 91.25 184 THR A N 1
ATOM 1527 C CA . THR A 1 184 ? 9.498 -11.239 -6.986 1.00 91.25 184 THR A CA 1
ATOM 1528 C C . THR A 1 184 ? 8.931 -12.080 -5.834 1.00 91.25 184 THR A C 1
ATOM 1530 O O . THR A 1 184 ? 8.313 -11.558 -4.901 1.00 91.25 184 THR A O 1
ATOM 1533 N N . SER A 1 185 ? 9.169 -13.392 -5.865 1.00 93.62 185 SER A N 1
ATOM 1534 C CA . SER A 1 185 ? 8.653 -14.378 -4.901 1.00 93.62 185 SER A CA 1
ATOM 1535 C C . SER A 1 185 ? 9.096 -14.136 -3.458 1.00 93.62 185 SER A C 1
ATOM 1537 O O . SER A 1 185 ? 8.471 -14.627 -2.519 1.00 93.62 185 SER A O 1
ATOM 1539 N N . ARG A 1 186 ? 10.118 -13.300 -3.254 1.00 90.69 186 ARG A N 1
ATOM 1540 C CA . ARG A 1 186 ? 10.559 -12.843 -1.930 1.00 90.69 186 ARG A CA 1
ATOM 1541 C C . ARG A 1 186 ? 9.482 -12.087 -1.142 1.00 90.69 186 ARG A C 1
ATOM 1543 O O . ARG A 1 186 ? 9.604 -11.971 0.071 1.00 90.69 186 ARG A O 1
ATOM 1550 N N . TRP A 1 187 ? 8.447 -11.592 -1.822 1.00 91.94 187 TRP A N 1
ATOM 1551 C CA . TRP A 1 187 ? 7.301 -10.897 -1.230 1.00 91.94 187 TRP A CA 1
ATOM 1552 C C . TRP A 1 187 ? 6.009 -11.722 -1.290 1.00 91.94 187 TRP A C 1
ATOM 1554 O O . TRP A 1 187 ? 4.929 -11.181 -1.063 1.00 91.94 187 TRP A O 1
ATOM 1564 N N . LYS A 1 188 ? 6.088 -13.026 -1.598 1.00 92.19 188 LYS A N 1
ATOM 1565 C CA . LYS A 1 188 ? 4.911 -13.907 -1.733 1.00 92.19 188 LYS A CA 1
ATOM 1566 C C . LYS A 1 188 ? 4.023 -13.928 -0.490 1.00 92.19 188 LYS A C 1
ATOM 1568 O O . LYS A 1 188 ? 2.812 -14.091 -0.601 1.00 92.19 188 LYS A O 1
ATOM 1573 N N . ASP A 1 189 ? 4.629 -13.721 0.677 1.00 89.19 189 ASP A N 1
ATOM 1574 C CA . ASP A 1 189 ? 3.946 -13.727 1.968 1.00 89.19 189 ASP A CA 1
ATOM 1575 C C . ASP A 1 189 ? 2.971 -12.546 2.129 1.00 89.19 189 ASP A C 1
ATOM 1577 O O . ASP A 1 189 ? 2.198 -12.526 3.083 1.00 89.19 189 ASP A O 1
ATOM 1581 N N . GLU A 1 190 ? 3.000 -11.56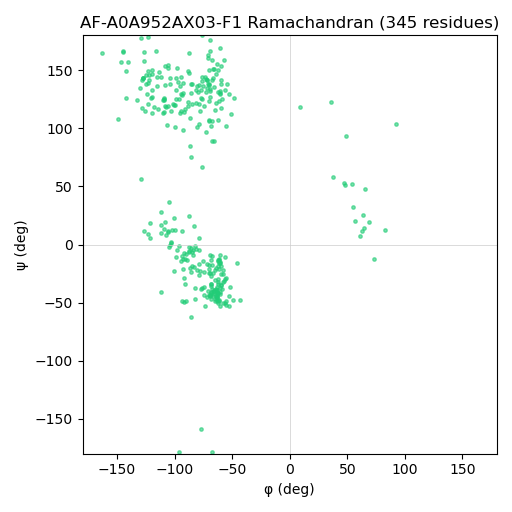3 1.218 1.00 92.81 190 GLU A N 1
ATOM 1582 C CA . GLU A 1 190 ? 2.065 -10.434 1.189 1.00 92.81 190 GLU A CA 1
ATOM 1583 C C . GLU A 1 190 ? 0.717 -10.785 0.552 1.00 92.81 190 GLU A C 1
ATOM 1585 O O . GLU A 1 190 ? -0.255 -10.082 0.819 1.00 92.81 190 GLU A O 1
ATOM 1590 N N . GLU A 1 191 ? 0.648 -11.837 -0.278 1.00 93.69 191 GLU A N 1
ATOM 1591 C CA . GLU A 1 191 ? -0.510 -12.170 -1.129 1.00 93.69 191 GLU A CA 1
ATOM 1592 C C . GLU A 1 191 ? -1.185 -10.913 -1.710 1.00 93.69 191 GLU A C 1
ATOM 1594 O O . GLU A 1 191 ? -2.360 -10.624 -1.460 1.00 93.69 191 GLU A O 1
ATOM 1599 N N . GLU A 1 192 ? -0.389 -10.127 -2.435 1.00 95.69 192 GLU A N 1
ATOM 1600 C CA . GLU A 1 192 ? -0.750 -8.789 -2.882 1.00 95.69 192 GLU A CA 1
ATOM 1601 C C . GLU A 1 192 ? -1.812 -8.826 -3.992 1.00 95.69 192 GLU A C 1
ATOM 1603 O O . GLU A 1 192 ? -1.794 -9.657 -4.904 1.00 95.69 192 GLU A O 1
ATOM 1608 N N . TYR A 1 193 ? -2.727 -7.868 -3.924 1.00 95.81 193 TYR A N 1
ATOM 1609 C CA . TYR A 1 193 ? -3.656 -7.502 -4.981 1.00 95.81 193 TYR A CA 1
ATOM 1610 C C . TYR A 1 193 ? -3.461 -6.025 -5.303 1.00 95.81 193 TYR A C 1
ATOM 1612 O O . TYR A 1 193 ? -3.111 -5.234 -4.429 1.00 95.81 193 TYR A O 1
ATOM 1620 N N . ARG A 1 194 ? -3.692 -5.622 -6.548 1.00 96.00 194 ARG A N 1
ATOM 1621 C CA . ARG A 1 194 ? -3.508 -4.238 -6.985 1.00 96.00 194 ARG A CA 1
ATOM 1622 C C . ARG A 1 194 ? -4.734 -3.740 -7.718 1.00 96.00 194 ARG A C 1
ATOM 1624 O O . ARG A 1 194 ? -5.243 -4.418 -8.607 1.00 96.00 194 ARG A O 1
ATOM 1631 N N . LEU A 1 195 ? -5.156 -2.530 -7.366 1.00 95.31 195 LEU A N 1
ATOM 1632 C CA . LEU A 1 195 ? -5.983 -1.689 -8.225 1.00 95.31 195 LEU A CA 1
ATOM 1633 C C . LEU A 1 195 ? -5.053 -0.662 -8.870 1.00 95.31 195 LEU A C 1
ATOM 1635 O O . LEU A 1 195 ? -4.388 0.106 -8.169 1.00 95.31 195 LEU A O 1
ATOM 1639 N N . VAL A 1 196 ? -4.986 -0.673 -10.197 1.00 94.38 196 VAL A N 1
ATOM 1640 C CA . VAL A 1 196 ? -4.127 0.222 -10.980 1.00 94.38 196 VAL A CA 1
ATOM 1641 C C . VAL A 1 196 ? -5.012 1.225 -11.700 1.00 94.38 196 VAL A C 1
ATOM 1643 O O . VAL A 1 196 ? -5.908 0.829 -12.443 1.00 94.38 196 VAL A O 1
ATOM 1646 N N . ARG A 1 197 ? -4.761 2.519 -11.488 1.00 93.31 197 ARG A N 1
ATOM 1647 C CA . ARG A 1 197 ? -5.525 3.604 -12.116 1.00 93.31 197 ARG A CA 1
ATOM 1648 C C . ARG A 1 197 ? -4.622 4.597 -12.825 1.00 93.31 197 ARG A C 1
ATOM 1650 O O . ARG A 1 197 ? -3.453 4.737 -12.464 1.00 93.31 197 ARG A O 1
ATOM 1657 N N . ARG A 1 198 ? -5.177 5.339 -13.786 1.00 92.31 198 ARG A N 1
ATOM 1658 C CA . ARG A 1 198 ? -4.459 6.462 -14.399 1.00 92.31 198 ARG A CA 1
ATOM 1659 C C . ARG A 1 198 ? -4.354 7.626 -13.422 1.00 92.31 198 ARG A C 1
ATOM 1661 O O . ARG A 1 198 ? -5.342 8.023 -12.805 1.00 92.31 198 ARG A O 1
ATOM 1668 N N . LEU A 1 199 ? -3.167 8.215 -13.324 1.00 92.12 199 LEU A N 1
ATOM 1669 C CA . LEU A 1 199 ? -2.942 9.418 -12.530 1.00 92.12 199 LEU A CA 1
ATOM 1670 C C . LEU A 1 199 ? -3.598 10.649 -13.145 1.00 92.12 199 LEU A C 1
ATOM 1672 O O . LEU A 1 199 ? -3.973 11.551 -12.408 1.00 92.12 199 LEU A O 1
ATOM 1676 N N . SER A 1 200 ? -3.831 10.643 -14.461 1.00 91.75 200 SER A N 1
ATOM 1677 C CA . SER A 1 200 ? -4.579 11.686 -15.173 1.00 91.75 200 SER A CA 1
ATOM 1678 C C . SER A 1 200 ? -6.031 11.850 -14.713 1.00 91.75 200 SER A C 1
ATOM 1680 O O . SER A 1 200 ? -6.684 12.812 -15.105 1.00 91.75 200 SER A O 1
ATOM 1682 N N . ASP A 1 201 ? -6.561 10.908 -13.929 1.00 91.50 201 ASP A N 1
ATOM 1683 C CA . ASP A 1 201 ? -7.853 11.077 -13.255 1.00 91.50 201 ASP A CA 1
ATOM 1684 C C . ASP A 1 201 ? -7.771 12.079 -12.092 1.00 91.50 201 ASP A C 1
ATOM 1686 O O . ASP A 1 201 ? -8.794 12.549 -11.603 1.00 91.50 201 ASP A O 1
ATOM 1690 N N . ASN A 1 202 ? -6.563 12.393 -11.617 1.00 89.88 202 ASN A N 1
ATOM 1691 C CA . ASN A 1 202 ? -6.328 13.398 -10.597 1.00 89.88 202 ASN A CA 1
ATOM 1692 C C . ASN A 1 202 ? -6.153 14.771 -11.264 1.00 89.88 202 ASN A C 1
ATOM 1694 O O . ASN A 1 202 ? -5.218 14.935 -12.050 1.00 89.88 202 ASN A O 1
ATOM 1698 N N . PRO A 1 203 ? -6.964 15.786 -10.927 1.00 84.06 203 PRO A N 1
ATOM 1699 C CA . PRO A 1 203 ? -6.839 17.113 -11.532 1.00 84.06 203 PRO A CA 1
ATOM 1700 C C . PRO A 1 203 ? -5.510 17.810 -11.199 1.00 84.06 203 PRO A C 1
ATOM 1702 O O . PRO A 1 203 ? -5.085 18.698 -11.932 1.00 84.06 203 PRO A O 1
ATOM 1705 N N . CYS A 1 204 ? -4.840 17.416 -10.111 1.00 84.62 204 CYS A N 1
ATOM 1706 C CA . CYS A 1 204 ? -3.536 17.953 -9.723 1.00 84.62 204 CYS A CA 1
ATOM 1707 C C . CYS A 1 204 ? -2.363 17.241 -10.414 1.00 84.62 204 CYS A C 1
ATOM 1709 O O . CYS A 1 204 ? -1.215 17.654 -10.239 1.00 84.62 204 CYS A O 1
ATOM 1711 N N . TRP A 1 205 ? -2.614 16.162 -11.161 1.00 87.69 205 TRP A N 1
ATOM 1712 C CA . TRP A 1 205 ? -1.571 15.488 -11.920 1.00 87.69 205 TRP A CA 1
ATOM 1713 C C . TRP A 1 205 ? -1.298 16.229 -13.228 1.00 87.69 205 TRP A C 1
ATOM 1715 O O . TRP A 1 205 ? -2.212 16.633 -13.945 1.00 87.69 205 TRP A O 1
ATOM 1725 N N . GLN A 1 206 ? -0.019 16.385 -13.549 1.00 80.31 206 GLN A N 1
ATOM 1726 C CA . GLN A 1 206 ? 0.439 16.958 -14.806 1.00 80.31 206 GLN A CA 1
ATOM 1727 C C . GLN A 1 206 ? 1.387 15.969 -15.464 1.00 80.31 206 GLN A C 1
ATOM 1729 O O . GLN A 1 206 ? 2.231 15.380 -14.785 1.00 80.31 206 GLN A O 1
ATOM 1734 N N . SER A 1 207 ? 1.255 15.805 -16.782 1.00 75.38 207 SER A N 1
ATOM 1735 C CA . SER A 1 207 ? 2.179 14.960 -17.528 1.00 75.38 207 SER A CA 1
ATOM 1736 C C . SER A 1 207 ? 3.584 15.534 -17.428 1.00 75.38 207 SER A C 1
ATOM 1738 O O . SER A 1 207 ? 3.819 16.726 -17.633 1.00 75.38 207 SER A O 1
ATOM 1740 N N . LEU A 1 208 ? 4.528 14.665 -17.102 1.00 68.50 208 LEU A N 1
ATOM 1741 C CA . LEU A 1 208 ? 5.931 15.017 -16.999 1.00 68.50 208 LEU A CA 1
ATOM 1742 C C . LEU A 1 208 ? 6.540 14.908 -18.394 1.00 68.50 208 LEU A C 1
ATOM 1744 O O . LEU A 1 208 ? 7.222 13.937 -18.727 1.00 68.50 208 LEU A O 1
ATOM 1748 N N . GLU A 1 209 ? 6.241 15.885 -19.248 1.00 58.88 209 GLU A N 1
ATOM 1749 C CA . GLU A 1 209 ? 6.813 15.919 -20.588 1.00 58.88 209 GLU A CA 1
ATOM 1750 C C . GLU A 1 209 ? 8.350 16.000 -20.507 1.00 58.88 209 GLU A C 1
ATOM 1752 O O . GLU A 1 209 ? 8.938 16.825 -19.806 1.00 58.88 209 GLU A O 1
ATOM 1757 N N . HIS A 1 210 ? 9.008 15.105 -21.247 1.00 52.28 210 HIS A N 1
ATOM 1758 C CA . HIS A 1 210 ? 10.437 15.163 -21.585 1.00 52.28 210 HIS A CA 1
ATOM 1759 C C . HIS A 1 210 ? 11.462 14.950 -20.463 1.00 52.28 210 HIS A C 1
ATOM 1761 O O . HIS A 1 210 ? 12.638 15.263 -20.656 1.00 52.28 210 HIS A O 1
ATOM 1767 N N . LYS A 1 211 ? 11.091 14.349 -19.329 1.00 50.78 211 LYS A N 1
ATOM 1768 C CA . LYS A 1 211 ? 12.087 13.884 -18.352 1.00 50.78 211 LYS A CA 1
ATOM 1769 C C . LYS A 1 211 ? 11.844 12.432 -17.994 1.00 50.78 211 LYS A C 1
ATOM 1771 O O . LYS A 1 211 ? 10.816 12.085 -17.424 1.00 50.78 211 LYS A O 1
ATOM 1776 N N . ALA A 1 212 ? 12.828 11.594 -18.303 1.00 51.25 212 ALA A N 1
ATOM 1777 C CA . ALA A 1 212 ? 12.928 10.283 -17.701 1.00 51.25 212 ALA A CA 1
ATOM 1778 C C . ALA A 1 212 ? 13.207 10.452 -16.209 1.00 51.25 212 ALA A C 1
ATOM 1780 O O . ALA A 1 212 ? 14.342 10.620 -15.766 1.00 51.25 212 ALA A O 1
ATOM 1781 N N . HIS A 1 213 ? 12.132 10.545 -15.445 1.00 61.25 213 HIS A N 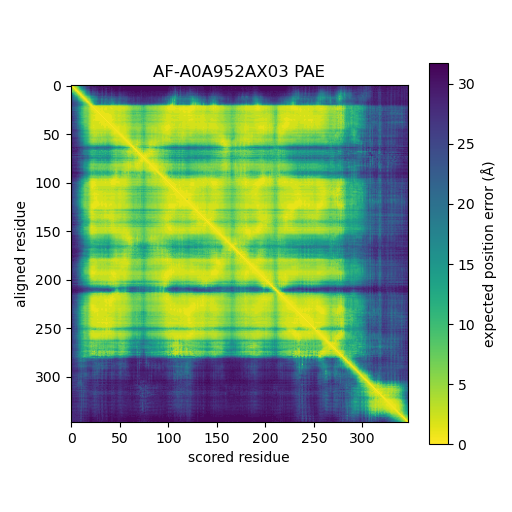1
ATOM 1782 C CA . HIS A 1 213 ? 12.193 10.761 -14.020 1.00 61.25 213 HIS A CA 1
ATOM 1783 C C . HIS A 1 213 ? 11.360 9.684 -13.349 1.00 61.25 213 HIS A C 1
ATOM 1785 O O . HIS A 1 213 ? 10.301 9.288 -13.833 1.00 61.25 213 HIS A O 1
ATOM 1791 N N . ARG A 1 214 ? 11.840 9.236 -12.200 1.00 69.06 214 ARG A N 1
ATOM 1792 C CA . ARG A 1 214 ? 11.102 8.371 -11.295 1.00 69.06 214 ARG A CA 1
ATOM 1793 C C . ARG A 1 214 ? 10.152 9.240 -10.484 1.00 69.06 214 ARG A C 1
ATOM 1795 O O . ARG A 1 214 ? 10.602 9.901 -9.549 1.00 69.06 214 ARG A O 1
ATOM 1802 N N . ASP A 1 215 ? 8.873 9.258 -10.856 1.00 77.44 215 ASP A N 1
ATOM 1803 C CA . ASP A 1 215 ? 7.880 10.060 -10.143 1.00 77.44 215 ASP A CA 1
ATOM 1804 C C . ASP A 1 215 ? 7.699 9.576 -8.714 1.00 77.44 215 ASP A C 1
ATOM 1806 O O . ASP A 1 215 ? 7.391 8.413 -8.454 1.00 77.44 215 ASP A O 1
ATOM 1810 N N . ARG A 1 216 ? 7.933 10.495 -7.780 1.00 80.56 216 ARG A N 1
ATOM 1811 C CA . ARG A 1 216 ? 7.808 10.271 -6.342 1.00 80.56 216 ARG A CA 1
ATOM 1812 C C . ARG A 1 216 ? 6.899 11.286 -5.665 1.00 80.56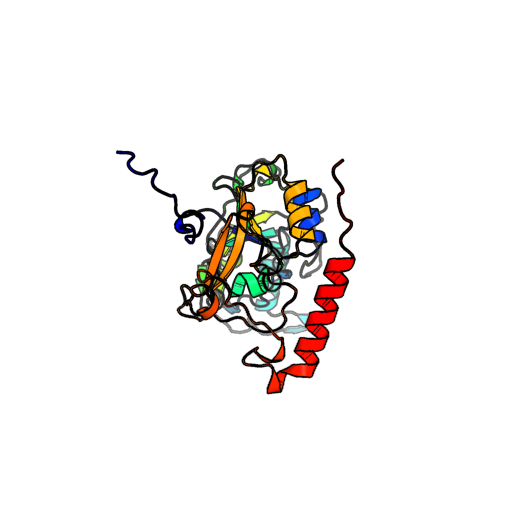 216 ARG A C 1
ATOM 1814 O O . ARG A 1 216 ? 6.860 11.328 -4.435 1.00 80.56 216 ARG A O 1
ATOM 1821 N N . ASN A 1 217 ? 6.158 12.072 -6.444 1.00 87.50 217 ASN A N 1
ATOM 1822 C CA . ASN A 1 217 ? 5.148 12.981 -5.921 1.00 87.50 217 ASN A CA 1
ATOM 1823 C C . ASN A 1 217 ? 4.056 12.210 -5.163 1.00 87.50 217 ASN A C 1
ATOM 1825 O O . ASN A 1 217 ? 3.982 10.979 -5.188 1.00 87.50 217 ASN A O 1
ATOM 1829 N N . VAL A 1 218 ? 3.194 12.928 -4.452 1.00 90.19 218 VAL A N 1
ATOM 1830 C CA . VAL A 1 218 ? 2.070 12.321 -3.736 1.00 90.19 218 VAL A CA 1
ATOM 1831 C C . VAL A 1 218 ? 0.782 12.703 -4.448 1.00 90.19 218 VAL A C 1
ATOM 1833 O O . VAL A 1 218 ? 0.402 13.870 -4.438 1.00 90.19 218 VAL A O 1
ATOM 1836 N N . TYR A 1 219 ? 0.105 11.713 -5.033 1.00 92.69 219 TYR A N 1
ATOM 1837 C CA . TYR A 1 219 ? -1.211 11.891 -5.645 1.00 92.69 219 TYR A CA 1
ATOM 1838 C C . TYR A 1 219 ? -2.291 11.249 -4.780 1.00 92.69 219 TYR A C 1
ATOM 1840 O O . TYR A 1 219 ? -2.284 10.041 -4.526 1.00 92.69 219 TYR A O 1
ATOM 1848 N N . LEU A 1 220 ? -3.203 12.095 -4.310 1.00 94.88 220 LEU A N 1
ATOM 1849 C CA . LEU A 1 220 ? -4.309 11.746 -3.429 1.00 94.88 220 LEU A CA 1
ATOM 1850 C C . LEU A 1 220 ? -5.626 11.837 -4.198 1.00 94.88 220 LEU A C 1
ATOM 1852 O O . LEU A 1 220 ? -5.935 12.877 -4.778 1.00 94.88 220 LEU A O 1
ATOM 1856 N N . PHE A 1 221 ? -6.391 10.755 -4.192 1.00 95.88 221 PHE A N 1
ATOM 1857 C CA . PHE A 1 221 ? -7.691 10.638 -4.849 1.00 95.88 221 PHE A CA 1
ATOM 1858 C C . PHE A 1 221 ? -8.806 10.670 -3.820 1.00 95.88 221 PHE A C 1
ATOM 1860 O O . PHE A 1 221 ? -8.569 10.288 -2.677 1.00 95.88 221 PHE A O 1
ATOM 1867 N N . ASP A 1 222 ? -10.002 11.095 -4.225 1.00 95.94 222 ASP A N 1
ATOM 1868 C CA . ASP A 1 222 ? -11.194 10.997 -3.383 1.00 95.94 222 ASP A CA 1
ATOM 1869 C C . ASP A 1 222 ? -11.416 9.560 -2.901 1.00 95.94 222 ASP A C 1
ATOM 1871 O O . ASP A 1 222 ? -11.248 8.596 -3.648 1.00 95.94 222 ASP A O 1
ATOM 1875 N N . PHE A 1 223 ? -11.785 9.423 -1.634 1.00 96.44 223 PHE A N 1
ATOM 1876 C CA . PHE A 1 223 ? -11.975 8.147 -0.969 1.00 96.44 223 PHE A CA 1
ATOM 1877 C C . PHE A 1 223 ? -13.049 8.258 0.111 1.00 96.44 223 PHE A C 1
ATOM 1879 O O . PHE A 1 223 ? -12.832 8.864 1.157 1.00 96.44 223 PHE A O 1
ATOM 1886 N N . SER A 1 224 ? -14.212 7.661 -0.145 1.00 96.19 224 SER A N 1
ATOM 1887 C CA . SER A 1 224 ? -15.326 7.674 0.802 1.00 96.19 224 SER A CA 1
ATOM 1888 C C . SER A 1 224 ? -15.102 6.697 1.954 1.00 96.19 224 SER A C 1
ATOM 1890 O O . SER A 1 224 ? -14.677 5.560 1.739 1.00 96.19 224 SER A O 1
ATOM 1892 N N . LEU A 1 225 ? -15.491 7.101 3.167 1.00 96.50 225 LEU A N 1
ATOM 1893 C CA . LEU A 1 225 ? -15.594 6.190 4.311 1.00 96.50 225 LEU A CA 1
ATOM 1894 C C . LEU A 1 225 ? -16.617 5.071 4.062 1.00 96.50 225 LEU A C 1
ATOM 1896 O O . LEU A 1 225 ? -16.491 4.002 4.651 1.00 96.50 225 LEU A O 1
ATOM 1900 N N . ASP A 1 226 ? -17.562 5.258 3.134 1.00 95.50 226 ASP A N 1
ATOM 1901 C CA . ASP A 1 226 ? -18.515 4.219 2.731 1.00 95.50 226 ASP A CA 1
ATOM 1902 C C . ASP A 1 226 ? -17.840 3.014 2.069 1.00 95.50 226 ASP A C 1
ATOM 1904 O O . ASP A 1 226 ? -18.428 1.933 2.038 1.00 95.50 226 ASP A O 1
ATOM 1908 N N . CYS A 1 227 ? -16.612 3.172 1.566 1.00 96.19 227 CYS A N 1
ATOM 1909 C CA . CYS A 1 227 ? -15.806 2.079 1.028 1.00 96.19 227 CYS A CA 1
ATOM 1910 C C . CYS A 1 227 ? -15.204 1.185 2.123 1.00 96.19 227 CYS A C 1
ATOM 1912 O O . CYS A 1 227 ? -14.704 0.105 1.804 1.00 96.19 227 CYS A O 1
ATOM 1914 N N . ILE A 1 228 ? -15.214 1.626 3.384 1.00 96.75 228 ILE A N 1
ATOM 1915 C CA . ILE A 1 228 ? -14.593 0.937 4.517 1.00 96.75 228 ILE A CA 1
ATOM 1916 C C . ILE A 1 228 ? -15.636 0.070 5.230 1.00 96.75 228 ILE A C 1
ATOM 1918 O O . ILE A 1 228 ? -16.720 0.534 5.577 1.00 96.75 228 ILE A O 1
ATOM 1922 N N . GLU A 1 229 ? -15.292 -1.194 5.458 1.00 94.88 229 GLU A N 1
ATOM 1923 C CA . GLU A 1 229 ? -16.074 -2.143 6.258 1.00 94.88 229 GLU A CA 1
ATOM 1924 C C . GLU A 1 229 ? -15.623 -2.117 7.725 1.00 94.88 229 GLU A C 1
ATOM 1926 O O . GLU A 1 229 ? -16.429 -1.977 8.650 1.00 94.88 229 GLU A O 1
ATOM 1931 N N . SER A 1 230 ? -14.311 -2.211 7.950 1.00 95.19 230 SER A N 1
ATOM 1932 C CA . SER A 1 230 ? -13.735 -2.193 9.289 1.00 95.19 230 SER A CA 1
ATOM 1933 C C . SER A 1 230 ? -12.362 -1.526 9.337 1.00 95.19 230 SER A C 1
ATOM 1935 O O . SER A 1 230 ? -11.641 -1.429 8.341 1.00 95.19 230 SER A O 1
ATOM 1937 N N . VAL A 1 231 ? -11.989 -1.051 10.524 1.00 96.88 231 VAL A N 1
ATOM 1938 C CA . VAL A 1 231 ? -10.645 -0.565 10.831 1.00 96.88 231 VAL A CA 1
ATOM 1939 C C . VAL A 1 231 ? -10.103 -1.352 12.011 1.00 96.88 231 VAL A C 1
ATOM 1941 O O . VAL A 1 231 ? -10.655 -1.332 13.110 1.00 96.88 231 VAL A O 1
ATOM 1944 N N . THR A 1 232 ? -8.975 -2.016 11.800 1.00 94.62 232 THR A N 1
ATOM 1945 C CA . THR A 1 232 ? -8.241 -2.707 12.856 1.00 94.62 232 THR A CA 1
ATOM 1946 C C . THR A 1 232 ? -7.072 -1.849 13.315 1.00 94.62 232 THR A C 1
ATOM 1948 O O . THR A 1 232 ? -6.159 -1.549 12.546 1.00 94.62 232 THR A O 1
ATOM 1951 N N . PHE A 1 233 ? -7.053 -1.481 14.590 1.00 93.25 233 PHE A N 1
ATOM 1952 C CA . PHE A 1 233 ? -5.936 -0.769 15.197 1.00 93.25 233 PHE A CA 1
ATOM 1953 C C . PHE A 1 233 ? -4.762 -1.709 15.446 1.00 93.25 233 PHE A C 1
ATOM 1955 O O . PHE A 1 233 ? -4.936 -2.811 15.964 1.00 93.25 233 PHE A O 1
ATOM 1962 N N . GLY A 1 234 ? -3.547 -1.263 15.140 1.00 90.88 234 GLY A N 1
ATOM 1963 C CA . GLY A 1 234 ? -2.342 -2.023 15.435 1.00 90.88 234 GLY A CA 1
ATOM 1964 C C . GLY A 1 234 ? -2.134 -2.239 16.935 1.00 90.88 234 GLY A C 1
ATOM 1965 O O . GLY A 1 234 ? -2.614 -1.469 17.776 1.00 90.88 234 GLY A O 1
ATOM 1966 N N . ALA A 1 235 ? -1.402 -3.301 17.277 1.00 85.44 235 ALA A N 1
ATOM 1967 C CA . ALA A 1 235 ? -1.153 -3.713 18.662 1.00 85.44 235 ALA A CA 1
ATOM 1968 C C . ALA A 1 235 ? -0.469 -2.628 19.516 1.00 85.44 235 ALA A C 1
ATOM 1970 O O . ALA A 1 235 ? -0.643 -2.600 20.733 1.00 85.44 235 ALA A O 1
ATOM 1971 N N . CYS A 1 236 ? 0.263 -1.716 18.874 1.00 87.31 236 CYS A N 1
ATOM 1972 C CA . CYS A 1 236 ? 1.000 -0.620 19.499 1.00 87.31 236 CYS A CA 1
ATOM 1973 C C . CYS A 1 236 ? 0.400 0.763 19.178 1.00 87.31 236 CYS A C 1
ATOM 1975 O O . CYS A 1 236 ? 1.044 1.779 19.429 1.00 87.31 236 CYS A O 1
ATOM 1977 N N . MET A 1 237 ? -0.792 0.847 18.573 1.00 88.75 237 MET A N 1
ATOM 1978 C CA . MET A 1 237 ? -1.389 2.141 18.222 1.00 88.75 237 MET A CA 1
ATOM 1979 C C . MET A 1 237 ? -1.743 2.958 19.478 1.00 88.75 237 MET A C 1
ATOM 1981 O O . MET A 1 237 ? -2.357 2.443 20.418 1.00 88.75 237 MET A O 1
ATOM 1985 N N . SER A 1 238 ? -1.411 4.255 19.466 1.00 86.12 238 SER A N 1
ATOM 1986 C CA . SER A 1 238 ? -1.692 5.176 20.573 1.00 86.12 238 SER A CA 1
ATOM 1987 C C . SER A 1 238 ? -3.193 5.416 20.774 1.00 86.12 238 SER A C 1
ATOM 1989 O O . SER A 1 238 ? -3.989 5.378 19.835 1.00 86.12 238 SER A O 1
ATOM 1991 N N . LEU A 1 239 ? -3.595 5.714 22.014 1.00 80.38 239 LEU A N 1
ATOM 1992 C CA . LEU A 1 239 ? -4.991 6.042 22.333 1.00 80.38 239 LEU A CA 1
ATOM 1993 C C . LEU A 1 239 ? -5.474 7.304 21.621 1.00 80.38 239 LEU A C 1
ATOM 1995 O O . LEU A 1 239 ? -6.642 7.391 21.261 1.00 80.38 239 LEU A O 1
ATOM 1999 N N . GLU A 1 240 ? -4.583 8.274 21.436 1.00 87.62 240 GLU A N 1
ATOM 2000 C CA . GLU A 1 240 ? -4.893 9.503 20.716 1.00 87.62 240 GLU A CA 1
ATOM 2001 C C . GLU A 1 240 ? -5.283 9.203 19.267 1.00 87.62 240 GLU A C 1
ATOM 2003 O O . GLU A 1 240 ? -6.345 9.633 18.825 1.00 87.62 240 GLU A O 1
ATOM 2008 N N . ASN A 1 241 ? -4.491 8.389 18.561 1.00 90.62 241 ASN A N 1
ATOM 2009 C CA . ASN A 1 241 ? -4.791 8.019 17.181 1.00 90.62 241 ASN A CA 1
ATOM 2010 C C . ASN A 1 241 ? -6.068 7.182 17.081 1.00 90.62 241 ASN A C 1
ATOM 2012 O O . ASN A 1 241 ? -6.879 7.437 16.198 1.00 90.62 241 ASN A O 1
ATOM 2016 N N . LYS A 1 242 ? -6.307 6.252 18.018 1.00 91.12 242 LYS A N 1
ATOM 2017 C CA . LYS A 1 242 ? -7.578 5.505 18.069 1.00 91.12 242 LYS A CA 1
ATOM 2018 C C . LYS A 1 242 ? -8.769 6.445 18.203 1.00 91.12 242 LYS A C 1
ATOM 2020 O O . LYS A 1 242 ? -9.700 6.360 17.413 1.00 91.12 242 LYS A O 1
ATOM 2025 N N . LYS A 1 243 ? -8.720 7.377 19.161 1.00 89.62 243 LYS A N 1
ATOM 2026 C CA . LYS A 1 243 ? -9.790 8.364 19.374 1.00 89.62 243 LYS A CA 1
ATOM 2027 C C . LYS A 1 243 ? -10.005 9.245 18.148 1.00 89.62 243 LYS A C 1
ATOM 2029 O O . LYS A 1 243 ? -11.152 9.464 17.781 1.00 89.62 243 LYS A O 1
ATOM 2034 N N . LYS A 1 244 ? -8.923 9.708 17.509 1.00 92.56 244 LYS A N 1
ATOM 2035 C CA . LYS A 1 244 ? -8.982 10.489 16.264 1.00 92.56 244 LYS A CA 1
ATOM 2036 C C . LYS A 1 244 ? -9.740 9.729 15.172 1.00 92.56 244 LYS A C 1
ATOM 2038 O O . LYS A 1 244 ? -10.678 10.276 14.607 1.00 92.56 244 LYS A O 1
ATOM 2043 N N . ILE A 1 245 ? -9.386 8.464 14.934 1.00 95.44 245 ILE A N 1
ATOM 2044 C CA . ILE A 1 245 ? -10.045 7.627 13.920 1.00 95.44 245 ILE A CA 1
ATOM 2045 C C . ILE A 1 245 ? -11.514 7.373 14.281 1.00 95.44 245 ILE A C 1
ATOM 2047 O O . ILE A 1 245 ? -12.393 7.551 13.443 1.00 95.44 245 ILE A O 1
ATOM 2051 N N . MET A 1 246 ? -11.791 6.977 15.527 1.00 93.00 246 MET A N 1
ATOM 2052 C CA . MET A 1 246 ? -13.152 6.659 15.972 1.00 93.00 246 MET A CA 1
ATOM 2053 C C . MET A 1 246 ? -14.085 7.871 15.899 1.00 93.00 246 MET A C 1
ATOM 2055 O O . MET A 1 246 ? -15.223 7.723 15.466 1.00 93.00 246 MET A O 1
ATOM 2059 N N . GLU A 1 247 ? -13.623 9.063 16.289 1.00 93.69 247 GLU A N 1
ATOM 2060 C CA . GLU A 1 247 ? -14.452 10.273 16.220 1.00 93.69 247 GLU A CA 1
ATOM 2061 C C . GLU A 1 247 ? -14.716 10.687 14.768 1.00 93.69 247 GLU A C 1
ATOM 2063 O O . GLU A 1 247 ? -15.854 11.010 14.433 1.00 93.69 247 GLU A O 1
ATOM 2068 N N . ALA A 1 248 ? -13.715 10.593 13.886 1.00 94.06 248 ALA A N 1
ATOM 2069 C CA . ALA A 1 248 ? -13.893 10.860 12.457 1.00 94.06 248 ALA A CA 1
ATOM 2070 C C . ALA A 1 248 ? -14.895 9.894 11.789 1.00 94.06 248 ALA A C 1
ATOM 2072 O O . ALA A 1 248 ? -15.606 10.262 10.860 1.00 94.06 248 ALA A O 1
ATOM 2073 N N . CYS A 1 249 ? -15.004 8.668 12.304 1.00 94.06 249 CYS A N 1
ATOM 2074 C CA . CYS A 1 249 ? -15.859 7.605 11.771 1.00 94.06 249 CYS A CA 1
ATOM 2075 C C . CYS A 1 249 ? -17.170 7.401 12.556 1.00 94.06 249 CYS A C 1
ATOM 2077 O O . CYS A 1 249 ? -17.872 6.407 12.375 1.00 94.06 249 CYS A O 1
ATOM 2079 N N . LYS A 1 250 ? -17.533 8.321 13.451 1.00 89.62 250 LYS A N 1
ATOM 2080 C CA . LYS A 1 250 ? -18.677 8.160 14.365 1.00 89.62 250 LYS A CA 1
ATOM 2081 C C . LYS A 1 250 ? -20.024 7.967 13.662 1.00 89.62 250 LYS A C 1
ATOM 2083 O O . LYS A 1 250 ? -20.929 7.362 14.230 1.00 89.62 250 LYS A O 1
ATOM 2088 N N . SER A 1 251 ? -20.138 8.460 12.430 1.00 88.75 251 SER A N 1
ATOM 2089 C CA . SER A 1 251 ? -21.356 8.395 11.614 1.00 88.75 251 SER A CA 1
ATOM 2090 C C . SER A 1 251 ? -21.297 7.361 10.482 1.00 88.75 251 SER A C 1
ATOM 2092 O O . SER A 1 251 ? -22.279 7.225 9.761 1.00 88.75 251 SER A O 1
ATOM 2094 N N . SER A 1 252 ? -20.180 6.648 10.289 1.00 84.50 252 SER A N 1
ATOM 2095 C CA . SER A 1 252 ? -19.948 5.807 9.099 1.00 84.50 252 SER A CA 1
ATOM 2096 C C . SER A 1 252 ? -20.291 4.324 9.283 1.00 84.50 252 SER A C 1
ATOM 2098 O O . SER A 1 252 ? -20.160 3.546 8.343 1.00 84.50 252 SER A O 1
ATOM 2100 N N . GLY A 1 253 ? -20.734 3.906 10.475 1.00 88.69 253 GLY A N 1
ATOM 2101 C CA . GLY A 1 253 ? -21.076 2.503 10.759 1.00 88.69 253 GLY A CA 1
ATOM 2102 C C . GLY A 1 253 ? -19.888 1.531 10.676 1.00 88.69 253 GLY A C 1
ATOM 2103 O O . GLY A 1 253 ? -20.099 0.323 10.627 1.00 88.69 253 GLY A O 1
ATOM 2104 N N . ILE A 1 254 ? -18.656 2.052 10.648 1.00 93.81 254 ILE A N 1
ATOM 2105 C CA . ILE A 1 254 ? -17.420 1.273 10.529 1.00 93.81 254 ILE A CA 1
ATOM 2106 C C . ILE A 1 254 ? -17.178 0.461 11.804 1.00 93.81 254 ILE A C 1
ATOM 2108 O O . ILE A 1 254 ? -17.231 0.989 12.917 1.00 93.81 254 ILE A O 1
ATOM 2112 N N . ASN A 1 255 ? -16.837 -0.816 11.632 1.00 91.69 255 ASN A N 1
ATOM 2113 C CA . ASN A 1 255 ? -16.470 -1.693 12.740 1.00 91.69 255 ASN A CA 1
ATOM 2114 C C . ASN A 1 255 ? -15.024 -1.442 13.194 1.00 91.69 255 ASN A C 1
ATOM 2116 O O . ASN A 1 255 ? -14.119 -1.350 12.363 1.00 91.69 255 ASN A O 1
ATOM 2120 N N . PHE A 1 256 ? -14.773 -1.402 14.507 1.00 90.38 256 PHE A N 1
ATOM 2121 C CA . PHE A 1 256 ? -13.423 -1.220 15.053 1.00 90.38 256 PHE A CA 1
ATOM 2122 C C . PHE A 1 256 ? -12.885 -2.480 15.720 1.00 90.38 256 PHE A C 1
ATOM 2124 O O . PHE A 1 256 ? -13.447 -2.995 16.688 1.00 90.38 256 PHE A O 1
ATOM 2131 N N . LEU A 1 257 ? -11.724 -2.923 15.254 1.00 86.31 257 LEU A N 1
ATOM 2132 C CA . LEU A 1 257 ? -10.994 -4.063 15.792 1.00 86.31 257 LEU A CA 1
ATOM 2133 C C . LEU A 1 257 ? -9.651 -3.615 16.378 1.00 86.31 257 LEU A C 1
ATOM 2135 O O . LEU A 1 257 ? -9.163 -2.511 16.140 1.00 86.31 257 LEU A O 1
ATOM 2139 N N . GLN A 1 258 ? -9.025 -4.496 17.142 1.00 84.81 258 GLN A N 1
ATOM 2140 C CA . GLN A 1 258 ? -7.721 -4.296 17.757 1.00 84.81 258 GLN A CA 1
ATOM 2141 C C . GLN A 1 258 ? -6.856 -5.525 17.508 1.00 84.81 258 GLN A C 1
ATOM 2143 O O . GLN A 1 258 ? -7.230 -6.623 17.903 1.00 84.81 258 GLN A O 1
ATOM 2148 N N . ALA A 1 259 ? -5.679 -5.333 16.919 1.00 84.12 259 ALA A N 1
ATOM 2149 C CA . ALA A 1 259 ? -4.671 -6.372 16.782 1.00 84.12 259 ALA A CA 1
ATOM 2150 C C . ALA A 1 259 ? -4.031 -6.712 18.134 1.00 84.12 259 ALA A C 1
ATOM 2152 O O . ALA A 1 259 ? -3.698 -5.823 18.923 1.00 84.12 259 ALA A O 1
ATOM 2153 N N . ILE A 1 260 ? -3.826 -8.002 18.370 1.00 78.38 260 ILE A N 1
ATOM 2154 C CA . ILE A 1 260 ? -3.152 -8.596 19.521 1.00 78.38 260 ILE A CA 1
ATOM 2155 C C . ILE A 1 260 ? -2.000 -9.445 18.986 1.00 78.38 260 ILE A C 1
ATOM 2157 O O . ILE A 1 260 ? -2.170 -10.166 18.009 1.00 78.38 260 ILE A O 1
ATOM 2161 N N . ILE A 1 261 ? -0.842 -9.393 19.640 1.00 79.56 261 ILE A N 1
ATOM 2162 C CA . ILE A 1 261 ? 0.291 -10.268 19.323 1.00 79.56 261 ILE A CA 1
ATOM 2163 C C . ILE A 1 261 ? 0.339 -11.402 20.349 1.00 79.56 261 ILE A C 1
ATOM 2165 O O . ILE A 1 261 ? 0.512 -11.140 21.541 1.00 79.56 261 ILE A O 1
ATOM 2169 N N . ILE A 1 262 ? 0.242 -12.646 19.882 1.00 73.06 262 ILE A N 1
ATOM 2170 C CA . ILE A 1 262 ? 0.434 -13.868 20.670 1.00 73.06 262 ILE A CA 1
ATOM 2171 C C . ILE A 1 262 ? 1.786 -14.466 20.288 1.00 73.06 262 ILE A C 1
ATOM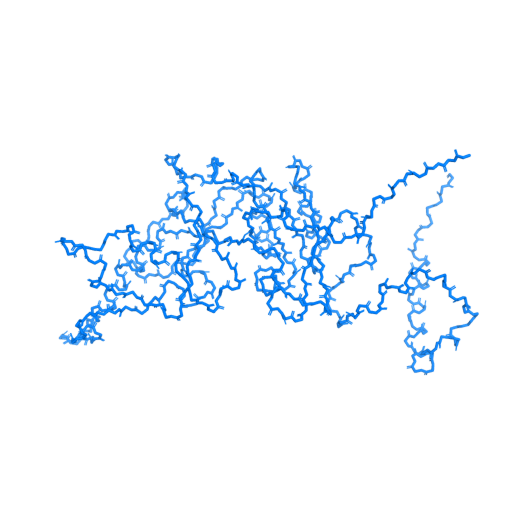 2173 O O . ILE A 1 262 ? 2.039 -14.763 19.128 1.00 73.06 262 ILE A O 1
ATOM 2177 N N . ARG A 1 263 ? 2.705 -14.600 21.239 1.00 70.50 263 ARG A N 1
ATOM 2178 C CA . ARG A 1 263 ? 4.138 -14.762 20.921 1.00 70.50 263 ARG A CA 1
ATOM 2179 C C . ARG A 1 263 ? 4.600 -16.199 20.767 1.00 70.50 263 ARG A C 1
ATOM 2181 O O . ARG A 1 263 ? 5.504 -16.488 19.995 1.00 70.50 263 ARG A O 1
ATOM 2188 N N . ASP A 1 264 ? 4.005 -17.072 21.549 1.00 69.94 264 ASP A N 1
ATOM 2189 C CA . ASP A 1 264 ? 4.237 -18.510 21.611 1.00 69.94 264 ASP A CA 1
ATOM 2190 C C . ASP A 1 264 ? 3.375 -19.286 20.608 1.00 69.94 264 ASP A C 1
ATOM 2192 O O . ASP A 1 264 ? 3.573 -20.485 20.419 1.00 69.94 264 ASP A O 1
ATOM 2196 N N . GLN A 1 265 ? 2.473 -18.599 19.906 1.00 72.81 265 GLN A N 1
ATOM 2197 C CA . GLN A 1 265 ? 1.818 -19.131 18.720 1.00 72.81 265 GLN A CA 1
ATOM 2198 C C . GLN A 1 265 ? 2.637 -18.842 17.470 1.00 72.81 265 GLN A C 1
ATOM 2200 O O . GLN A 1 265 ? 3.327 -17.825 17.365 1.00 72.81 265 GLN A O 1
ATOM 2205 N N . LYS A 1 266 ? 2.551 -19.764 16.515 1.00 76.94 266 LYS A N 1
ATOM 2206 C CA . LYS A 1 266 ? 3.180 -19.606 15.212 1.00 76.94 266 LYS A CA 1
ATOM 2207 C C . LYS A 1 266 ? 2.193 -19.022 14.211 1.00 76.94 266 LYS A C 1
ATOM 2209 O O . LYS A 1 266 ? 1.008 -19.341 14.259 1.00 76.94 266 LYS A O 1
ATOM 2214 N N . ASP A 1 267 ? 2.687 -18.182 13.312 1.00 80.50 267 ASP A N 1
ATOM 2215 C CA . ASP A 1 267 ? 1.922 -17.705 12.166 1.00 80.50 267 ASP A CA 1
ATOM 2216 C C . ASP A 1 267 ? 1.675 -18.829 11.141 1.00 80.50 267 ASP A C 1
ATOM 2218 O O . ASP A 1 267 ? 2.181 -19.951 11.261 1.00 80.50 267 ASP A O 1
ATOM 2222 N N . LYS A 1 268 ? 0.912 -18.518 10.087 1.00 80.69 268 LYS A N 1
ATOM 2223 C CA . LYS A 1 268 ? 0.625 -19.460 8.993 1.00 80.69 268 LYS A CA 1
ATOM 2224 C C . LYS A 1 268 ? 1.871 -19.957 8.244 1.00 80.69 268 LYS A C 1
ATOM 2226 O O . LYS A 1 268 ? 1.797 -20.947 7.523 1.00 80.69 268 LYS A O 1
ATOM 2231 N N . PHE A 1 269 ? 3.012 -19.294 8.427 1.00 80.88 269 PHE A N 1
ATOM 2232 C CA . PHE A 1 269 ? 4.306 -19.657 7.855 1.00 80.88 269 PHE A CA 1
ATOM 2233 C C . PHE A 1 269 ? 5.198 -20.407 8.859 1.00 80.88 269 PHE A C 1
ATOM 2235 O O . PHE A 1 269 ? 6.385 -20.606 8.598 1.00 80.88 269 PHE A O 1
ATOM 2242 N N . ASN A 1 270 ? 4.643 -20.856 9.994 1.00 81.31 270 ASN A N 1
ATOM 2243 C CA . ASN A 1 270 ? 5.341 -21.595 11.048 1.00 81.31 270 ASN A CA 1
ATOM 2244 C C . ASN A 1 270 ? 6.457 -20.776 11.742 1.00 81.31 270 ASN A C 1
ATOM 2246 O O . ASN A 1 270 ? 7.392 -21.355 12.306 1.00 81.31 270 ASN A O 1
ATOM 2250 N N . ARG A 1 271 ? 6.354 -19.440 11.736 1.00 82.81 271 ARG A N 1
ATOM 2251 C CA . ARG A 1 271 ? 7.270 -18.505 12.414 1.00 82.81 271 ARG A CA 1
ATOM 2252 C C . ARG A 1 271 ? 6.673 -18.053 13.754 1.00 82.81 271 ARG A C 1
ATOM 2254 O O . ARG A 1 271 ? 5.458 -17.910 13.837 1.00 82.81 271 ARG A O 1
ATOM 2261 N N . PRO A 1 272 ? 7.474 -17.860 14.817 1.00 78.19 272 PRO A N 1
ATOM 2262 C CA . PRO A 1 272 ? 6.961 -17.452 16.126 1.00 78.19 272 PRO A CA 1
ATOM 2263 C C . PRO A 1 272 ? 6.382 -16.031 16.092 1.00 78.19 272 PRO A C 1
ATOM 2265 O O . PRO A 1 272 ? 6.943 -15.151 15.442 1.00 78.19 272 PRO A O 1
ATOM 2268 N N . GLY A 1 273 ? 5.306 -15.806 16.845 1.00 72.25 273 GLY A N 1
ATOM 2269 C CA . GLY A 1 273 ? 4.547 -14.561 16.830 1.00 72.25 273 GLY A CA 1
ATOM 2270 C C . GLY A 1 273 ? 3.392 -14.625 15.835 1.00 72.25 273 GLY A C 1
ATOM 2271 O O . GLY A 1 273 ? 3.583 -14.473 14.633 1.00 72.25 273 GLY A O 1
ATOM 2272 N N . ASN A 1 274 ? 2.178 -14.802 16.346 1.00 77.25 274 ASN A N 1
ATOM 2273 C CA . ASN A 1 274 ? 0.937 -14.679 15.594 1.00 77.25 274 ASN A CA 1
ATOM 2274 C C . ASN A 1 274 ? 0.242 -13.352 15.927 1.00 77.25 274 ASN A C 1
ATOM 2276 O O . ASN A 1 274 ? 0.264 -12.890 17.071 1.00 77.25 274 ASN A O 1
ATOM 2280 N N . VAL A 1 275 ? -0.376 -12.733 14.922 1.00 76.12 275 VAL A N 1
ATOM 2281 C CA . VAL A 1 275 ? -1.290 -11.610 15.131 1.00 76.12 275 VAL A CA 1
ATOM 2282 C C . VAL A 1 275 ? -2.716 -12.146 15.092 1.00 76.12 275 VAL A C 1
ATOM 2284 O O . VAL A 1 275 ? -3.088 -12.881 14.191 1.00 76.12 275 VAL A O 1
ATOM 2287 N N . THR A 1 276 ? -3.530 -11.756 16.058 1.00 75.31 276 THR A N 1
ATOM 2288 C CA . THR A 1 276 ? -4.973 -12.011 16.066 1.00 75.31 276 THR A CA 1
ATOM 2289 C C . THR A 1 276 ? -5.700 -10.698 16.338 1.00 75.31 276 THR A C 1
ATOM 2291 O O . THR A 1 276 ? -5.042 -9.676 16.546 1.00 75.31 276 THR A O 1
ATOM 2294 N N . PHE A 1 277 ? -7.031 -10.675 16.346 1.00 75.75 277 PHE A N 1
ATOM 2295 C CA . PHE A 1 277 ? -7.781 -9.447 16.624 1.00 75.75 277 PHE A CA 1
ATOM 2296 C C . PHE A 1 277 ? -8.747 -9.617 17.804 1.00 75.75 277 PHE A C 1
ATOM 2298 O O . PHE A 1 277 ? -8.845 -10.679 18.414 1.00 75.75 277 PHE A O 1
ATOM 2305 N N . ALA A 1 278 ? -9.452 -8.552 18.161 1.00 67.25 278 ALA A N 1
ATOM 2306 C CA . ALA A 1 278 ? -10.651 -8.567 18.996 1.00 67.25 278 ALA A CA 1
ATOM 2307 C C . ALA A 1 278 ? -11.392 -7.231 18.827 1.00 67.25 278 ALA A C 1
ATOM 2309 O O . ALA A 1 278 ? -10.826 -6.274 18.297 1.00 67.25 278 ALA A O 1
ATOM 2310 N N . GLN A 1 279 ? -12.655 -7.155 19.248 1.00 72.06 279 GLN A N 1
ATOM 2311 C CA . GLN A 1 279 ? -13.431 -5.910 19.179 1.00 72.06 279 GLN A CA 1
ATOM 2312 C C . GLN A 1 279 ? -12.764 -4.811 20.011 1.00 72.06 279 GLN A C 1
ATOM 2314 O O . GLN A 1 279 ? -12.410 -5.040 21.171 1.00 72.06 279 GLN A O 1
ATOM 2319 N N . ALA A 1 280 ? -12.615 -3.614 19.441 1.00 62.38 280 ALA A N 1
ATOM 2320 C CA . ALA A 1 280 ? -11.895 -2.517 20.089 1.00 62.38 280 ALA A CA 1
ATOM 2321 C C . ALA A 1 280 ? -12.550 -2.078 21.414 1.00 62.38 280 ALA A C 1
ATOM 2323 O O . ALA A 1 280 ? -11.847 -1.709 22.354 1.00 62.38 280 ALA A O 1
ATOM 2324 N N . GLU A 1 281 ? -13.880 -2.179 21.514 1.00 56.75 281 GLU A N 1
ATOM 2325 C CA . GLU A 1 281 ? -14.664 -1.824 22.708 1.00 56.75 281 GLU A CA 1
ATOM 2326 C C . GLU A 1 281 ? -14.463 -2.789 23.890 1.00 56.75 281 GLU A C 1
ATOM 2328 O O . GLU A 1 281 ? -14.690 -2.419 25.041 1.00 56.75 281 GLU A O 1
ATOM 2333 N N . ILE A 1 282 ? -14.003 -4.019 23.632 1.00 47.28 282 ILE A N 1
ATOM 2334 C CA . ILE A 1 282 ? -13.901 -5.093 24.637 1.00 47.28 282 ILE A CA 1
ATOM 2335 C C . ILE A 1 282 ? -12.563 -5.042 25.400 1.00 47.28 282 ILE A C 1
ATOM 2337 O O . ILE A 1 282 ? -12.359 -5.807 26.340 1.00 47.28 282 ILE A O 1
ATOM 2341 N N . PHE A 1 283 ? -11.649 -4.118 25.075 1.00 45.31 283 PHE A N 1
ATOM 2342 C CA . PHE A 1 283 ? -10.359 -3.995 25.765 1.00 45.31 283 PHE A CA 1
ATOM 2343 C C . PHE A 1 283 ? -10.396 -3.001 26.933 1.00 45.31 283 PHE A C 1
ATOM 2345 O O . PHE A 1 283 ? -10.191 -1.799 26.722 1.00 45.31 283 PHE A O 1
ATOM 2352 N N . PRO A 1 284 ? -10.549 -3.463 28.191 1.00 42.19 284 PRO A N 1
ATOM 2353 C CA . PRO A 1 284 ? -10.235 -2.626 29.337 1.00 42.19 284 PRO A CA 1
ATOM 2354 C C . PRO A 1 284 ? -8.759 -2.212 29.287 1.00 42.19 284 PRO A C 1
ATOM 2356 O O . PRO A 1 284 ? -7.904 -2.930 28.763 1.00 42.19 284 PRO A O 1
ATOM 2359 N N . ASP A 1 285 ? -8.445 -1.070 29.896 1.00 44.41 285 ASP A N 1
ATOM 2360 C CA . ASP A 1 285 ? -7.117 -0.448 29.992 1.00 44.41 285 ASP A CA 1
ATOM 2361 C C . ASP A 1 285 ? -5.953 -1.393 30.376 1.00 44.41 285 ASP A C 1
ATOM 2363 O O . ASP A 1 285 ? -4.789 -1.047 30.185 1.00 44.41 285 ASP A O 1
ATOM 2367 N N . LEU A 1 286 ? -6.256 -2.585 30.896 1.00 36.81 286 LEU A N 1
ATOM 2368 C CA . LEU A 1 286 ? -5.340 -3.568 31.472 1.00 36.81 286 LEU A CA 1
ATOM 2369 C C . LEU A 1 286 ? -4.551 -4.437 30.469 1.00 36.81 286 LEU A C 1
ATOM 2371 O O . LEU A 1 286 ? -3.578 -5.063 30.883 1.00 36.81 286 LEU A O 1
ATOM 2375 N N . LEU A 1 287 ? -4.956 -4.506 29.196 1.00 41.31 287 LEU A N 1
ATOM 2376 C CA . LEU A 1 287 ? -4.262 -5.267 28.132 1.00 41.31 287 LEU A CA 1
ATOM 2377 C C . LEU A 1 287 ? -3.493 -4.354 27.155 1.00 41.31 287 LEU A C 1
ATOM 2379 O O . LEU A 1 287 ? -3.041 -4.789 26.098 1.00 41.31 287 LEU A O 1
ATOM 2383 N N . ARG A 1 288 ? -3.352 -3.069 27.499 1.00 48.75 288 ARG A N 1
ATOM 2384 C CA . ARG A 1 288 ? -2.692 -2.061 26.666 1.00 48.75 288 ARG A CA 1
ATOM 2385 C C . ARG A 1 288 ? -1.174 -2.188 26.772 1.00 48.75 288 ARG A C 1
ATOM 2387 O O . ARG A 1 288 ? -0.615 -2.016 27.853 1.00 48.75 288 ARG A O 1
ATOM 2394 N N . MET A 1 289 ? -0.503 -2.416 25.646 1.00 45.66 289 MET A N 1
ATOM 2395 C CA . MET A 1 289 ? 0.933 -2.159 25.549 1.00 45.66 289 MET A CA 1
ATOM 2396 C C . MET A 1 289 ? 1.131 -0.647 25.386 1.00 45.66 289 MET A C 1
ATOM 2398 O O . MET A 1 289 ? 0.665 -0.064 24.409 1.00 45.66 289 MET A O 1
ATOM 2402 N N . GLY A 1 290 ? 1.761 0.004 26.368 1.00 45.72 290 GLY A N 1
ATOM 2403 C CA . GLY A 1 290 ? 2.368 1.323 26.146 1.00 45.72 290 GLY A CA 1
ATOM 2404 C C . GLY A 1 290 ? 3.567 1.213 25.196 1.00 45.72 290 GLY A C 1
ATOM 2405 O O . GLY A 1 290 ? 3.886 0.111 24.741 1.00 45.72 290 GLY A O 1
ATOM 2406 N N . ASP A 1 291 ? 4.248 2.330 24.917 1.00 39.00 291 ASP A N 1
ATOM 2407 C CA . ASP A 1 291 ? 5.512 2.301 24.168 1.00 39.00 291 ASP A CA 1
ATOM 2408 C C . ASP A 1 291 ? 6.453 1.240 24.766 1.00 39.00 291 ASP A C 1
ATOM 2410 O O . ASP A 1 291 ? 6.665 1.183 25.979 1.00 39.00 291 ASP A O 1
ATOM 2414 N N . LEU A 1 292 ? 6.926 0.337 23.903 1.00 45.09 292 LEU A N 1
ATOM 2415 C CA . LEU A 1 292 ? 7.570 -0.929 24.259 1.00 45.09 292 LEU A CA 1
ATOM 2416 C C . LEU A 1 292 ? 8.774 -0.747 25.201 1.00 45.09 292 LEU A C 1
ATOM 2418 O O . LEU A 1 292 ? 9.892 -0.488 24.762 1.00 45.09 292 LEU A O 1
ATOM 2422 N N . GLY A 1 293 ? 8.561 -1.016 26.490 1.00 37.56 293 GLY A N 1
ATOM 2423 C CA . GLY A 1 293 ? 9.564 -1.626 27.359 1.00 37.56 293 GLY A CA 1
ATOM 2424 C C . GLY A 1 293 ? 9.393 -3.149 27.318 1.00 37.56 293 GLY A C 1
ATOM 2425 O O . GLY A 1 293 ? 8.328 -3.644 27.660 1.00 37.56 293 GLY A O 1
ATOM 2426 N N . MET A 1 294 ? 10.413 -3.853 26.821 1.00 40.19 294 MET A N 1
ATOM 2427 C CA . MET A 1 294 ? 10.658 -5.311 26.807 1.00 40.19 294 MET A CA 1
ATOM 2428 C C . MET A 1 294 ? 9.535 -6.284 27.259 1.00 40.19 294 MET A C 1
ATOM 2430 O O . MET A 1 294 ? 9.151 -6.343 28.417 1.00 40.19 294 MET A O 1
ATOM 2434 N N . LEU A 1 295 ? 9.144 -7.128 26.295 1.00 43.59 295 LEU A N 1
ATOM 2435 C CA . LEU A 1 295 ? 8.653 -8.517 26.332 1.00 43.59 295 LEU A CA 1
ATOM 2436 C C . LEU A 1 295 ? 7.743 -9.054 27.488 1.00 43.59 295 LEU A C 1
ATOM 2438 O O . LEU A 1 295 ? 8.169 -9.163 28.625 1.00 43.59 295 LEU A O 1
ATOM 2442 N N . VAL A 1 296 ? 6.544 -9.572 27.155 1.00 43.31 296 VAL A N 1
ATOM 2443 C CA . VAL A 1 296 ? 5.647 -10.374 28.025 1.00 43.31 296 VAL A CA 1
ATOM 2444 C C . VAL A 1 296 ? 5.403 -11.779 27.438 1.00 43.31 296 VAL A C 1
ATOM 2446 O O . VAL A 1 296 ? 5.106 -11.887 26.253 1.00 43.31 296 VAL A O 1
ATOM 2449 N N . GLU A 1 297 ? 5.507 -12.842 28.245 1.00 43.19 297 GLU A N 1
ATOM 2450 C CA . GLU A 1 297 ? 5.235 -14.253 27.887 1.00 43.19 297 GLU A CA 1
ATOM 2451 C C . GLU A 1 297 ? 3.819 -14.717 28.312 1.00 43.19 297 GLU A C 1
ATOM 2453 O O . GLU A 1 297 ? 3.269 -14.234 29.304 1.00 43.19 297 GLU A O 1
ATOM 2458 N N . GLN A 1 298 ? 3.234 -15.687 27.588 1.00 44.59 298 GLN A N 1
ATOM 2459 C CA . GLN A 1 298 ? 1.838 -16.161 27.725 1.00 44.59 298 GLN A CA 1
ATOM 2460 C C . GLN A 1 298 ? 1.483 -16.790 29.087 1.00 44.59 298 GLN A C 1
ATOM 2462 O O . GLN A 1 298 ? 0.304 -16.877 29.435 1.00 44.59 298 GLN A O 1
ATOM 2467 N N . LYS A 1 299 ? 2.460 -17.137 29.932 1.00 45.81 299 LYS A N 1
ATOM 2468 C CA . LYS A 1 299 ? 2.196 -17.742 31.253 1.00 45.81 299 LYS A CA 1
ATOM 2469 C C . LYS A 1 299 ? 1.368 -16.854 32.207 1.00 45.81 299 LYS A C 1
ATOM 2471 O O . LYS A 1 299 ? 0.920 -17.322 33.244 1.00 45.81 299 LYS A O 1
ATOM 2476 N N . TYR A 1 300 ? 1.128 -15.591 31.846 1.00 44.94 300 TYR A N 1
ATOM 2477 C CA . TYR A 1 300 ? 0.396 -14.604 32.645 1.00 44.94 300 TYR A CA 1
ATOM 2478 C C . TYR A 1 300 ? -1.124 -14.524 32.419 1.00 44.94 300 TYR A C 1
ATOM 2480 O O . TYR A 1 300 ? -1.798 -13.798 33.156 1.00 44.94 300 TYR A O 1
ATOM 2488 N N . ILE A 1 301 ? -1.686 -15.214 31.419 1.00 45.19 301 ILE A N 1
ATOM 2489 C CA . ILE A 1 301 ? -3.116 -15.065 31.081 1.00 45.19 301 ILE A CA 1
ATOM 2490 C C . ILE A 1 301 ? -4.003 -16.078 31.825 1.00 45.19 301 ILE A C 1
ATOM 2492 O O . ILE A 1 301 ? -5.127 -15.741 32.191 1.00 45.19 301 ILE A O 1
ATOM 2496 N N . GLU A 1 302 ? -3.491 -17.259 32.176 1.00 42.25 302 GLU A N 1
ATOM 2497 C CA . GLU A 1 302 ? -4.280 -18.293 32.872 1.00 42.25 302 GLU A CA 1
ATOM 2498 C C . GLU A 1 302 ? -4.316 -18.121 34.406 1.00 42.25 302 GLU A C 1
ATOM 2500 O O . GLU A 1 302 ? -5.226 -18.611 35.073 1.00 42.25 302 GLU A O 1
ATOM 2505 N N . GLU A 1 303 ? -3.385 -17.361 34.997 1.00 42.50 303 GLU A N 1
ATOM 2506 C CA . GLU A 1 303 ? -3.281 -17.215 36.462 1.00 42.50 303 GLU A CA 1
ATOM 2507 C C . GLU A 1 303 ? -4.148 -16.093 37.065 1.00 42.50 303 GLU A C 1
ATOM 2509 O O . GLU A 1 303 ? -4.276 -15.990 38.288 1.00 42.50 303 GLU A O 1
ATOM 2514 N N . ARG A 1 304 ? -4.808 -15.261 36.247 1.00 42.59 304 ARG A N 1
ATOM 2515 C CA . ARG A 1 304 ? -5.563 -14.084 36.726 1.00 42.59 304 ARG A CA 1
ATOM 2516 C C . ARG A 1 304 ? -6.991 -14.348 37.225 1.00 42.59 304 ARG A C 1
ATOM 2518 O O . ARG A 1 304 ? -7.740 -13.399 37.439 1.00 42.59 304 ARG A O 1
ATOM 2525 N N . GLN A 1 305 ? -7.351 -15.600 37.506 1.00 46.09 305 GLN A N 1
ATOM 2526 C CA . GLN A 1 305 ? -8.597 -15.951 38.212 1.00 46.09 305 GLN A CA 1
ATOM 2527 C C . GLN A 1 305 ? -8.377 -16.525 39.622 1.00 46.09 305 GLN A C 1
ATOM 2529 O O . GLN A 1 305 ? -9.207 -17.276 40.130 1.00 46.09 305 GLN A O 1
ATOM 2534 N N . LYS A 1 306 ? -7.285 -16.157 40.301 1.00 43.59 306 LYS A N 1
ATOM 2535 C CA . LYS A 1 306 ? -7.135 -16.407 41.743 1.00 43.59 306 LYS A CA 1
ATOM 2536 C C . LYS A 1 306 ? -7.248 -15.095 42.525 1.00 43.59 306 LYS A C 1
ATOM 2538 O O . LYS A 1 306 ? -6.679 -14.092 42.091 1.00 43.59 306 LYS A O 1
ATOM 2543 N N . PRO A 1 307 ? -7.970 -15.068 43.663 1.00 43.78 307 PRO A N 1
ATOM 2544 C CA . PRO A 1 307 ? -7.985 -13.897 44.526 1.00 43.78 307 PRO A CA 1
ATOM 2545 C C . PRO A 1 307 ? -6.563 -13.588 45.000 1.00 43.78 307 PRO A C 1
ATOM 2547 O O . PRO A 1 307 ? -5.775 -14.494 45.278 1.00 43.78 307 PRO A O 1
ATOM 2550 N N . ALA A 1 308 ? -6.242 -12.296 45.065 1.00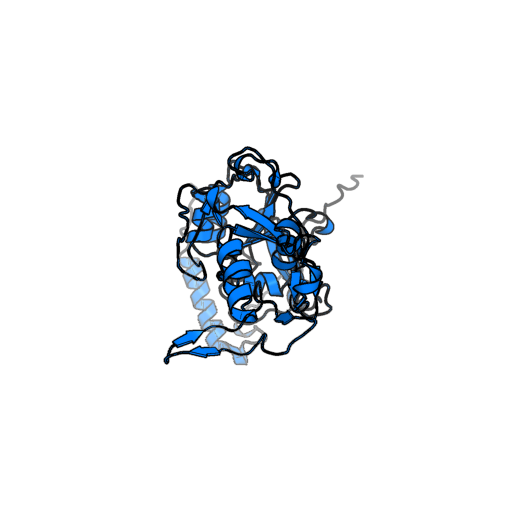 49.69 308 ALA A N 1
ATOM 2551 C CA . ALA A 1 308 ? -4.944 -11.830 45.527 1.00 49.69 308 ALA A CA 1
ATOM 2552 C C . ALA A 1 308 ? -4.659 -12.365 46.936 1.00 49.69 308 ALA A C 1
ATOM 2554 O O . ALA A 1 308 ? -5.509 -12.284 47.824 1.00 49.69 308 ALA A O 1
ATOM 2555 N N . ILE A 1 309 ? -3.454 -12.896 47.136 1.00 55.47 309 ILE A N 1
ATOM 2556 C CA . ILE A 1 309 ? -2.994 -13.318 48.457 1.00 55.47 309 ILE A CA 1
ATOM 2557 C C . ILE A 1 309 ? -2.674 -12.042 49.248 1.00 55.47 309 ILE A C 1
ATOM 2559 O O . ILE A 1 309 ? -1.825 -11.261 48.808 1.00 55.47 309 ILE A O 1
ATOM 2563 N N . PRO A 1 310 ? -3.346 -11.779 50.381 1.00 53.28 310 PRO A N 1
ATOM 2564 C CA . PRO A 1 310 ? -3.055 -10.605 51.184 1.00 53.28 310 PRO A CA 1
ATOM 2565 C C . PRO A 1 310 ? -1.684 -10.758 51.845 1.00 53.28 310 PRO A C 1
ATOM 2567 O O . PRO A 1 310 ? -1.431 -11.732 52.551 1.00 53.28 310 PRO A O 1
ATOM 2570 N N . VAL A 1 311 ? -0.823 -9.764 51.647 1.00 63.50 311 VAL A N 1
ATOM 2571 C CA . VAL A 1 311 ? 0.435 -9.597 52.385 1.00 63.50 311 VAL A CA 1
ATOM 2572 C C . VAL A 1 311 ? 0.263 -8.485 53.416 1.00 63.50 311 VAL A C 1
ATOM 2574 O O . VAL A 1 311 ? -0.363 -7.461 53.137 1.00 63.50 311 VAL A O 1
ATOM 2577 N N . LYS A 1 312 ? 0.784 -8.678 54.629 1.00 66.06 312 LYS A N 1
ATOM 2578 C CA . LYS A 1 312 ? 0.672 -7.709 55.733 1.00 66.06 312 LYS A CA 1
ATOM 2579 C C . LYS A 1 312 ? 1.766 -6.646 55.684 1.00 66.06 312 LYS A C 1
ATOM 2581 O O . LYS A 1 312 ? 1.586 -5.566 56.245 1.00 66.06 312 LYS A O 1
ATOM 2586 N N . LYS A 1 313 ? 2.899 -6.941 55.040 1.00 77.25 313 LYS A N 1
ATOM 2587 C CA . LYS A 1 313 ? 4.053 -6.040 54.900 1.00 77.25 313 LYS A CA 1
ATOM 2588 C C . LYS A 1 313 ? 4.673 -6.182 53.512 1.00 77.25 313 LYS A C 1
ATOM 2590 O O . LYS A 1 313 ? 4.665 -7.268 52.946 1.00 77.25 313 LYS A O 1
ATOM 2595 N N . LEU A 1 314 ? 5.265 -5.104 52.988 1.00 68.19 314 LEU A N 1
ATOM 2596 C CA . LEU A 1 314 ? 5.969 -5.132 51.693 1.00 68.19 314 LEU A CA 1
ATOM 2597 C C . LEU A 1 314 ? 7.104 -6.168 51.676 1.00 68.19 314 LEU A C 1
ATOM 2599 O O . LEU A 1 314 ? 7.330 -6.802 50.651 1.00 68.19 314 LEU A O 1
ATOM 2603 N N . SER A 1 315 ? 7.740 -6.394 52.830 1.00 74.50 315 SER A N 1
ATOM 2604 C CA . SER A 1 315 ? 8.796 -7.393 53.029 1.00 74.50 315 SER A CA 1
ATOM 2605 C C . SER A 1 315 ? 8.358 -8.844 52.811 1.00 74.50 315 SER A C 1
ATOM 2607 O O . SER A 1 315 ? 9.206 -9.723 52.739 1.00 74.50 315 SER A O 1
ATOM 2609 N N . GLU A 1 316 ? 7.052 -9.114 52.742 1.00 74.69 316 GLU A N 1
ATOM 2610 C CA . GLU A 1 316 ? 6.501 -10.448 52.469 1.00 74.69 316 GLU A CA 1
ATOM 2611 C C . GLU A 1 316 ? 6.390 -10.740 50.963 1.00 74.69 316 GLU A C 1
ATOM 2613 O O . GLU A 1 316 ? 6.001 -11.841 50.574 1.00 74.69 316 GLU A O 1
ATOM 2618 N N . LEU A 1 317 ? 6.728 -9.776 50.097 1.00 71.19 317 LEU A N 1
ATOM 2619 C CA . LEU A 1 317 ? 6.793 -10.015 48.659 1.00 71.19 317 LEU A CA 1
ATOM 2620 C C . LEU A 1 317 ? 7.982 -10.944 48.345 1.00 71.19 317 LEU A C 1
ATOM 2622 O O . LEU A 1 317 ? 9.095 -10.674 48.797 1.00 71.19 317 LEU A O 1
ATOM 2626 N N . PRO A 1 318 ? 7.795 -12.003 47.534 1.00 70.56 318 PRO A N 1
ATOM 2627 C CA . PRO A 1 318 ? 8.827 -13.017 47.282 1.00 70.56 318 PRO A CA 1
ATOM 2628 C C . PRO A 1 318 ? 10.103 -12.475 46.620 1.00 70.56 318 PRO A C 1
ATOM 2630 O O . PRO A 1 318 ? 11.134 -13.133 46.642 1.00 70.56 318 PRO A O 1
ATOM 2633 N N . TYR A 1 319 ? 10.042 -11.268 46.061 1.00 74.19 319 TYR A N 1
ATOM 2634 C CA . TYR A 1 319 ? 11.149 -10.556 45.421 1.00 74.19 319 TYR A CA 1
ATOM 2635 C C . TYR A 1 319 ? 11.587 -9.309 46.214 1.00 74.19 319 TYR A C 1
ATOM 2637 O O . TYR A 1 319 ? 12.254 -8.432 45.668 1.00 74.19 319 TYR A O 1
ATOM 2645 N N . TYR A 1 320 ? 11.204 -9.186 47.494 1.00 78.38 320 TYR A N 1
ATOM 2646 C CA . TYR A 1 320 ? 11.544 -8.008 48.295 1.00 78.38 320 TYR A CA 1
ATOM 2647 C C . TYR A 1 320 ? 13.042 -7.868 48.549 1.00 78.38 320 TYR A C 1
ATOM 2649 O O . TYR A 1 320 ? 13.560 -6.762 48.452 1.00 78.38 320 TYR A O 1
ATOM 2657 N N . ALA A 1 321 ? 13.741 -8.974 48.805 1.00 71.50 321 ALA A N 1
ATOM 2658 C CA . ALA A 1 321 ? 15.171 -8.947 49.110 1.00 71.50 321 ALA A CA 1
ATOM 2659 C C . ALA A 1 321 ? 16.015 -8.349 47.967 1.00 71.50 321 ALA A C 1
ATOM 2661 O O . ALA A 1 321 ? 16.885 -7.521 48.221 1.00 71.50 321 ALA A O 1
ATOM 2662 N N . ASP A 1 322 ? 15.697 -8.691 46.714 1.00 75.38 322 ASP A N 1
ATOM 2663 C CA . ASP A 1 322 ? 16.443 -8.224 45.534 1.00 75.38 322 ASP A CA 1
ATOM 2664 C C . ASP A 1 322 ? 15.856 -6.937 44.923 1.00 75.38 322 ASP A C 1
ATOM 2666 O O . ASP A 1 322 ? 16.468 -6.294 44.070 1.00 75.38 322 ASP A O 1
ATOM 2670 N N . GLY A 1 323 ? 14.649 -6.554 45.353 1.00 73.06 323 GLY A N 1
ATOM 2671 C CA . GLY A 1 323 ? 13.853 -5.473 44.773 1.00 73.06 323 GLY A CA 1
ATOM 2672 C C . GLY A 1 323 ? 13.495 -4.343 45.737 1.00 73.06 323 GLY A C 1
ATOM 2673 O O . GLY A 1 323 ? 12.745 -3.454 45.341 1.00 73.06 323 GLY A O 1
ATOM 2674 N N . GLU A 1 324 ? 13.996 -4.339 46.976 1.00 79.75 324 GLU A N 1
ATOM 2675 C CA . GLU A 1 324 ? 13.547 -3.455 48.068 1.00 79.75 324 GLU A CA 1
ATOM 2676 C C . GLU A 1 324 ? 13.458 -1.978 47.662 1.00 79.75 324 GLU A C 1
ATOM 2678 O O . GLU A 1 324 ? 12.441 -1.314 47.894 1.00 79.75 324 GLU A O 1
ATOM 2683 N N . LYS A 1 325 ? 14.508 -1.469 47.008 1.00 76.88 325 LYS A N 1
ATOM 2684 C CA . LYS A 1 325 ? 14.594 -0.069 46.571 1.00 76.88 325 LYS A CA 1
ATOM 2685 C C . LYS A 1 325 ? 13.511 0.269 45.547 1.00 76.88 325 LYS A C 1
ATOM 2687 O O . LYS A 1 325 ? 12.847 1.296 45.664 1.00 76.88 325 LYS A O 1
ATOM 2692 N N . TRP A 1 326 ? 13.303 -0.622 44.578 1.00 77.88 326 TRP A N 1
ATOM 2693 C CA . TRP A 1 326 ? 12.292 -0.464 43.536 1.00 77.88 326 TRP A CA 1
ATOM 2694 C C . TRP A 1 326 ? 10.874 -0.613 44.097 1.00 77.88 326 TRP A C 1
ATOM 2696 O O . TRP A 1 326 ? 10.012 0.204 43.789 1.00 77.88 326 TRP A O 1
ATOM 2706 N N . ILE A 1 327 ? 10.635 -1.597 44.969 1.00 75.19 327 ILE A N 1
ATOM 2707 C CA . ILE A 1 327 ? 9.330 -1.846 45.600 1.00 75.19 327 ILE A CA 1
ATOM 2708 C C . ILE A 1 327 ? 8.912 -0.663 46.468 1.00 75.19 327 ILE A C 1
ATOM 2710 O O . ILE A 1 327 ? 7.769 -0.216 46.382 1.00 75.19 327 ILE A O 1
ATOM 2714 N N . SER A 1 328 ? 9.833 -0.139 47.279 1.00 78.06 328 SER A N 1
ATOM 2715 C CA . SER A 1 328 ? 9.570 1.011 48.147 1.00 78.06 328 SER A CA 1
ATOM 2716 C C . SER A 1 328 ? 9.252 2.259 47.325 1.00 78.06 328 SER A C 1
ATOM 2718 O O . SER A 1 328 ? 8.271 2.947 47.597 1.00 78.06 328 SER A O 1
ATOM 2720 N N . GLN A 1 329 ? 10.023 2.509 46.263 1.00 76.38 329 GLN A N 1
ATOM 2721 C CA . GLN A 1 329 ? 9.809 3.647 45.370 1.00 76.38 329 GLN A CA 1
ATOM 2722 C C . GLN A 1 329 ? 8.497 3.524 44.580 1.00 76.38 329 GLN A C 1
ATOM 2724 O O . GLN A 1 329 ? 7.720 4.472 44.513 1.00 76.38 329 GLN A O 1
ATOM 2729 N N . TYR A 1 330 ? 8.191 2.334 44.062 1.00 70.69 330 TYR A N 1
ATOM 2730 C CA . TYR A 1 330 ? 6.935 2.045 43.373 1.00 70.69 330 TYR A CA 1
ATOM 2731 C C . TYR A 1 330 ? 5.715 2.196 44.294 1.00 70.69 330 TYR A C 1
ATOM 2733 O O . TYR A 1 330 ? 4.679 2.723 43.879 1.00 70.69 330 TYR A O 1
ATOM 2741 N N . TYR A 1 331 ? 5.824 1.745 45.547 1.00 75.31 331 TYR A N 1
ATOM 2742 C CA . TYR A 1 331 ? 4.768 1.886 46.546 1.00 75.31 331 TYR A CA 1
ATOM 2743 C C . TYR A 1 331 ? 4.476 3.359 46.851 1.00 75.31 331 TYR A C 1
ATOM 2745 O O . TYR A 1 331 ? 3.314 3.771 46.803 1.00 75.31 331 TYR A O 1
ATOM 2753 N N . GLU A 1 332 ? 5.509 4.171 47.080 1.00 76.19 332 GLU A N 1
ATOM 2754 C CA . GLU A 1 332 ? 5.354 5.611 47.311 1.00 76.19 332 GLU A CA 1
ATOM 2755 C C . GLU A 1 332 ? 4.791 6.346 46.077 1.00 76.19 332 GLU A C 1
ATOM 2757 O O . GLU A 1 332 ? 3.874 7.165 46.202 1.00 76.19 332 GLU A O 1
ATOM 2762 N N . ASP A 1 333 ? 5.219 5.980 44.865 1.00 67.75 333 ASP A N 1
ATOM 2763 C CA . ASP A 1 333 ? 4.689 6.519 43.603 1.00 67.75 333 ASP A CA 1
ATOM 2764 C C . ASP A 1 333 ? 3.205 6.196 43.387 1.00 67.75 333 ASP A C 1
ATOM 2766 O O . ASP A 1 333 ? 2.438 6.997 42.843 1.00 67.75 333 ASP A O 1
ATOM 2770 N N . LYS A 1 334 ? 2.757 5.008 43.795 1.00 62.19 334 LYS A N 1
ATOM 2771 C CA . LYS A 1 334 ? 1.345 4.620 43.688 1.00 62.19 334 LYS A CA 1
ATOM 2772 C C . LYS A 1 334 ? 0.494 5.272 44.769 1.00 62.19 334 LYS A C 1
ATOM 2774 O O . LYS A 1 334 ? -0.620 5.707 44.473 1.00 62.19 334 LYS A O 1
ATOM 2779 N N . LYS A 1 335 ? 1.021 5.395 45.986 1.00 69.38 335 LYS A N 1
ATOM 2780 C CA . LYS A 1 335 ? 0.351 6.031 47.126 1.00 69.38 335 LYS A CA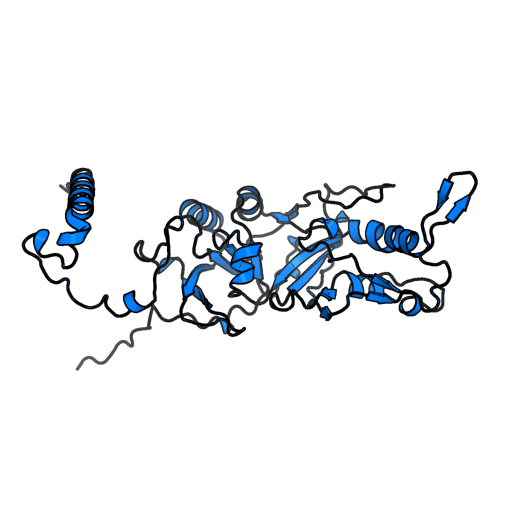 1
ATOM 2781 C C . LYS A 1 335 ? 0.174 7.537 46.915 1.00 69.38 335 LYS A C 1
ATOM 2783 O O . LYS A 1 335 ? -0.890 8.077 47.217 1.00 69.38 335 LYS A O 1
ATOM 2788 N N . SER A 1 336 ? 1.165 8.204 46.322 1.00 61.38 336 SER A N 1
ATOM 2789 C CA . SER A 1 336 ? 1.074 9.616 45.922 1.00 61.38 336 SER A CA 1
ATOM 2790 C C . SER A 1 336 ? 0.047 9.835 44.801 1.00 61.38 336 SER A C 1
ATOM 2792 O O . SER A 1 336 ? -0.772 10.750 44.886 1.00 61.38 336 SER A O 1
ATOM 2794 N N . LYS A 1 337 ? -0.016 8.937 43.807 1.00 53.97 337 LYS A N 1
ATOM 2795 C CA . LYS A 1 337 ? -1.038 8.964 42.740 1.00 53.97 337 LYS A CA 1
ATOM 2796 C C . LYS A 1 337 ? -2.456 8.656 43.232 1.00 53.97 337 LYS A C 1
ATOM 2798 O O . LYS A 1 337 ? -3.415 9.135 42.634 1.00 53.97 337 LYS A O 1
ATOM 2803 N N . GLN A 1 338 ? -2.610 7.889 44.312 1.00 53.38 338 GLN A N 1
ATOM 2804 C CA . GLN A 1 338 ? -3.907 7.659 44.960 1.00 53.38 338 GLN A CA 1
ATOM 2805 C C . GLN A 1 338 ? -4.389 8.879 45.756 1.00 53.38 338 GLN A C 1
ATOM 2807 O O . GLN A 1 338 ? -5.581 9.169 45.732 1.00 53.38 338 GLN A O 1
ATOM 2812 N N . LYS A 1 339 ? -3.476 9.619 46.403 1.00 55.06 339 LYS A N 1
ATOM 2813 C CA . LYS A 1 339 ? -3.794 10.870 47.115 1.00 55.06 339 LYS A CA 1
ATOM 2814 C C . LYS A 1 339 ? -4.187 12.027 46.187 1.00 55.06 339 LYS A C 1
ATOM 2816 O O . LYS A 1 339 ? -4.925 12.902 46.617 1.00 55.06 339 LYS A O 1
ATOM 2821 N N . ASN A 1 340 ? -3.744 12.006 44.928 1.00 49.16 340 ASN A N 1
ATOM 2822 C CA . ASN A 1 340 ? -4.040 13.044 43.931 1.00 49.16 340 ASN A CA 1
ATOM 2823 C C . ASN A 1 340 ? -5.271 12.750 43.052 1.00 49.16 340 ASN A C 1
ATOM 2825 O O . ASN A 1 340 ? -5.481 13.428 42.046 1.00 49.16 340 ASN A O 1
ATOM 2829 N N . ARG A 1 341 ? -6.098 11.752 43.394 1.00 44.09 341 ARG A N 1
ATOM 2830 C CA . ARG A 1 341 ? -7.429 11.627 42.785 1.00 44.09 341 ARG A CA 1
ATOM 2831 C C . ARG A 1 341 ? -8.383 12.581 43.508 1.00 44.09 341 ARG A C 1
ATOM 2833 O O . ARG A 1 341 ? -8.533 12.428 44.718 1.00 44.09 341 ARG A O 1
ATOM 2840 N N . PRO A 1 342 ? -9.037 13.533 42.817 1.00 42.22 342 PRO A N 1
ATOM 2841 C CA . PRO A 1 342 ? -10.081 14.324 43.446 1.00 42.22 342 PRO A CA 1
ATOM 2842 C C . PRO A 1 342 ? -11.175 13.374 43.935 1.00 42.22 342 PRO A C 1
ATOM 2844 O O . PRO A 1 342 ? -11.687 12.550 43.174 1.00 42.22 342 PRO A O 1
ATOM 2847 N N . THR A 1 343 ? -11.506 13.457 45.220 1.00 43.72 343 THR A N 1
ATOM 2848 C CA . THR A 1 343 ? -12.720 12.854 45.760 1.00 43.72 343 THR A CA 1
ATOM 2849 C C . THR A 1 343 ? -13.900 13.524 45.073 1.00 43.72 343 THR A C 1
ATOM 2851 O O . THR A 1 343 ? -14.195 14.684 45.349 1.00 43.72 343 THR A O 1
ATOM 2854 N N . SER A 1 344 ? -14.573 12.811 44.171 1.00 42.53 344 SER A N 1
ATOM 2855 C CA . SER A 1 344 ? -15.946 13.145 43.808 1.00 42.53 344 SER A CA 1
ATOM 2856 C C . SER A 1 344 ? -16.810 12.870 45.038 1.00 42.53 344 SER A C 1
ATOM 2858 O O . SER A 1 344 ? -17.268 11.746 45.248 1.00 42.53 344 SER A O 1
ATOM 2860 N N . SER A 1 345 ? -16.960 13.866 45.903 1.00 35.00 345 SER A N 1
ATOM 2861 C CA . SER A 1 345 ? -18.017 13.870 46.903 1.00 35.00 345 SER A CA 1
ATOM 2862 C C . SER A 1 345 ? -19.332 14.077 46.162 1.00 35.00 345 SER A C 1
ATOM 2864 O O . SER A 1 345 ? -19.598 15.159 45.644 1.00 35.00 345 SER A O 1
ATOM 2866 N N . ILE A 1 346 ? -20.102 12.998 46.059 1.00 39.41 346 ILE A N 1
ATOM 2867 C CA . ILE A 1 346 ? -21.547 13.075 45.902 1.00 39.41 346 ILE A CA 1
ATOM 2868 C C . ILE A 1 346 ? -22.081 13.361 47.304 1.00 39.41 346 ILE A C 1
ATOM 2870 O O . ILE A 1 346 ? -22.062 12.465 48.144 1.00 39.41 346 ILE A O 1
ATOM 2874 N N . GLU A 1 347 ? -22.468 14.610 47.535 1.00 33.94 347 GLU A N 1
ATOM 2875 C CA . GLU A 1 347 ? -23.689 15.027 48.237 1.00 33.94 347 GLU A CA 1
ATOM 2876 C C . GLU A 1 347 ? -24.114 16.390 47.686 1.00 33.94 347 GLU A C 1
ATOM 2878 O O . GLU A 1 347 ? -23.233 17.278 47.575 1.00 33.94 347 GLU A O 1
#

Mean predicted aligned error: 13.43 Å

Secondary structure (DSSP, 8-state):
---------TTSPP-GGG--S-EEEE---HHHHHHHHTS-EEE-B-GGGSS-TTTT-PEEE-SS-TTTT--EEETTEEEPPHHHHHIIIIIIHHHTTEEEEEEES-S--HHHHHHTTTTTTSEEEEEPTTGGGSGGGS-TTSPPPPEEEPEEESS-EEEGGGT--TTS---HHHHHHHHHSEEEGGGGGG-EEEEEEEGGGSTT----TT---------EEE--GGGEEEEEEPTT--HHHHHHHHHHTTTTT-EEEEEEEEEEEE-TTS-EEEEEEEEGGG--GGG---S--S---GGGSSSTTSPPPPPSSGGGSTTHHHHHHHHHHHHHHHHHHHHTS------

pLDDT: mean 77.23, std 18.45, range [29.12, 97.56]

Solvent-accessible surface area (backbone atoms only — not comparable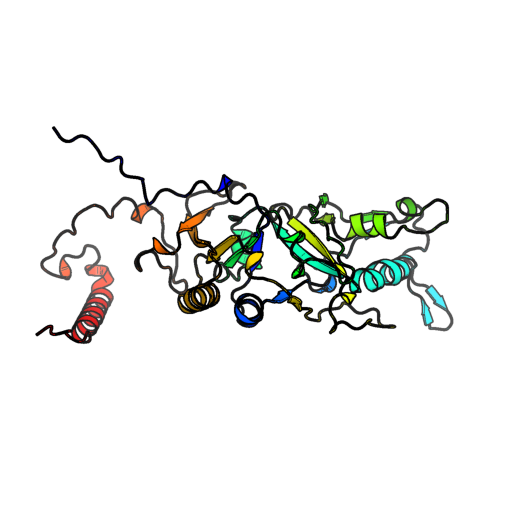 to full-atom values): 20588 Å² total; per-residue (Å²): 140,85,84,80,83,81,76,76,76,89,81,62,74,67,78,64,85,70,64,77,36,50,28,35,70,31,43,62,47,68,68,54,48,42,30,41,57,72,66,30,27,42,69,36,45,28,64,68,56,51,90,53,87,64,53,83,52,59,47,81,42,60,94,70,62,84,64,34,77,44,64,46,75,58,95,95,40,77,42,74,14,58,52,57,49,48,44,48,62,58,47,47,59,55,46,64,49,30,20,37,38,72,27,20,64,63,91,47,44,52,66,51,34,40,69,44,6,58,60,22,33,8,31,34,39,31,32,38,87,63,34,47,76,37,77,60,50,32,45,86,83,75,42,73,52,65,74,42,69,50,45,66,32,87,73,58,64,44,53,52,76,77,47,44,47,102,83,74,44,67,52,67,68,64,54,45,50,61,46,78,31,45,44,53,44,92,55,51,89,48,54,41,26,37,37,62,45,60,37,79,62,34,90,88,53,72,85,70,79,94,56,97,59,75,51,65,77,87,52,68,39,59,34,61,67,83,33,41,46,30,40,31,37,24,52,50,38,51,70,66,59,51,51,53,52,52,62,58,41,68,86,58,80,54,43,54,31,30,36,41,77,41,61,92,40,55,32,100,83,74,41,77,36,21,43,49,56,42,59,46,87,75,62,62,85,87,78,64,60,64,87,87,73,82,89,87,70,78,83,66,70,80,62,74,84,57,82,82,81,88,69,96,48,75,79,71,43,97,57,26,92,87,32,47,72,59,52,54,51,52,50,52,56,50,53,53,58,60,70,69,50,82,79,82,73,88,126